Protein AF-A0AAV2I2R4-F1 (afdb_monomer)

Sequence (223 aa):
MFRLQSLYLCKSLKFGNELLRCAISVKEIPVRHFSSTKCQGILSLRQTKLFQPRNEKDKVPQDFVLIYENSLKNVIDPCRAVSTSMCFVTFGVASIYMLTNQENLQPWEIYTISGMCLFPLIILFFVNIISRYYLLRIYSNKDMTKFIGIYRSLMGLIRQIQYSPSDLKPIQSTNKNISTYIKSNVLIKGRRLHLRATDFVMPKYYNLHTGFDQVLKKKKNND

Structure (mmCIF, N/CA/C/O backbone):
data_AF-A0AAV2I2R4-F1
#
_entry.id   AF-A0AAV2I2R4-F1
#
loop_
_atom_site.group_PDB
_atom_site.id
_atom_site.type_symbol
_atom_site.label_atom_id
_atom_site.label_alt_id
_atom_site.label_comp_id
_atom_site.label_asym_id
_atom_site.label_entity_id
_atom_site.label_seq_id
_atom_site.pdbx_PDB_ins_code
_atom_site.Cartn_x
_atom_site.Cartn_y
_atom_site.Cartn_z
_atom_site.occupancy
_atom_site.B_iso_or_equiv
_atom_site.auth_seq_id
_atom_site.auth_comp_id
_atom_site.auth_asym_id
_atom_site.auth_atom_id
_atom_site.pdbx_PDB_model_num
ATOM 1 N N . MET A 1 1 ? -76.776 18.328 23.162 1.00 39.12 1 MET A N 1
ATOM 2 C CA . MET A 1 1 ? -77.151 17.149 22.347 1.00 39.12 1 MET A CA 1
ATOM 3 C C . MET A 1 1 ? -75.892 16.320 22.118 1.00 39.12 1 MET A C 1
ATOM 5 O O . MET A 1 1 ? -74.997 16.792 21.441 1.00 39.12 1 MET A O 1
ATOM 9 N N . PHE A 1 2 ? -75.630 15.359 23.012 1.00 33.41 2 PHE A N 1
ATOM 10 C CA . PHE A 1 2 ? -75.739 13.901 22.778 1.00 33.41 2 PHE A CA 1
ATOM 11 C C . PHE A 1 2 ? -74.746 13.393 21.718 1.00 33.41 2 PHE A C 1
ATOM 13 O O . PHE A 1 2 ? -74.920 13.636 20.536 1.00 33.41 2 PHE A O 1
ATOM 20 N N . ARG A 1 3 ? -73.586 12.893 22.174 1.00 36.66 3 ARG A N 1
ATOM 21 C CA . ARG A 1 3 ? -73.254 11.466 22.426 1.00 36.66 3 ARG A CA 1
ATOM 22 C C . ARG A 1 3 ? -72.965 10.713 21.124 1.00 36.66 3 ARG A C 1
ATOM 24 O O . ARG A 1 3 ? -73.899 10.436 20.395 1.00 36.66 3 ARG A O 1
ATOM 31 N N . LEU A 1 4 ? -71.715 10.267 20.957 1.00 40.53 4 LEU A N 1
ATOM 32 C CA . LEU A 1 4 ? -71.354 8.863 20.696 1.00 40.53 4 LEU A CA 1
ATOM 33 C C . LEU A 1 4 ? -69.818 8.680 20.749 1.00 40.53 4 LEU A C 1
ATOM 35 O O . LEU A 1 4 ? -69.093 9.202 19.915 1.00 40.53 4 LEU A O 1
ATOM 39 N N . GLN A 1 5 ? -69.403 7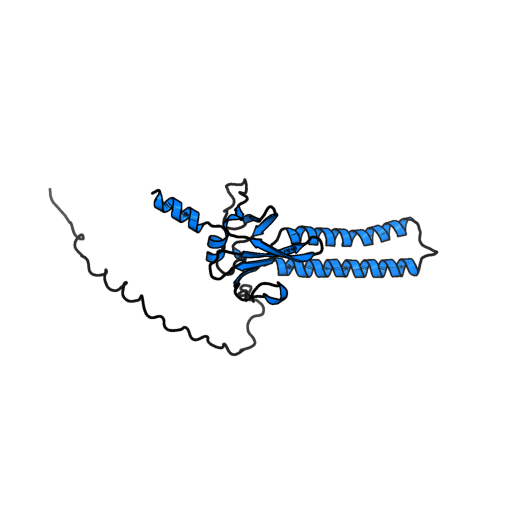.915 21.773 1.00 40.88 5 GLN A N 1
ATOM 40 C CA . GLN A 1 5 ? -68.357 6.869 21.768 1.00 40.88 5 GLN A CA 1
ATOM 41 C C . GLN A 1 5 ? -66.892 7.315 21.575 1.00 40.88 5 GLN A C 1
ATOM 43 O O . GLN A 1 5 ? -66.494 7.697 20.488 1.00 40.88 5 GLN A O 1
ATOM 48 N N . SER A 1 6 ? -65.978 7.281 22.558 1.00 42.03 6 SER A N 1
ATOM 49 C CA . SER A 1 6 ? -65.828 6.456 23.778 1.00 42.03 6 SER A CA 1
ATOM 50 C C . SER A 1 6 ? -65.977 4.954 23.541 1.00 42.03 6 SER A C 1
ATOM 52 O O . SER A 1 6 ? -67.025 4.380 23.813 1.00 42.03 6 SER A O 1
ATOM 54 N N . LEU A 1 7 ? -64.917 4.370 22.984 1.00 40.25 7 LEU A N 1
ATOM 55 C CA . LEU A 1 7 ? -64.499 2.961 22.938 1.00 40.25 7 LEU A CA 1
ATOM 56 C C . LEU A 1 7 ? -63.157 3.062 22.190 1.00 40.25 7 LEU A C 1
ATOM 58 O O . LEU A 1 7 ? -63.140 3.427 21.027 1.00 40.25 7 LEU A O 1
ATOM 62 N N . TYR A 1 8 ? -61.989 3.091 22.821 1.00 38.44 8 TYR A N 1
ATOM 63 C CA . TYR A 1 8 ? -61.215 1.913 23.195 1.00 38.44 8 TYR A CA 1
ATOM 64 C C . TYR A 1 8 ? -59.999 2.403 23.998 1.00 38.44 8 TYR A C 1
ATOM 66 O O . TYR A 1 8 ? -58.898 2.559 23.481 1.00 38.44 8 TYR A O 1
ATOM 74 N N . LEU A 1 9 ? -60.207 2.675 25.282 1.00 42.28 9 LEU A N 1
ATOM 75 C CA . LEU A 1 9 ? -59.141 2.968 26.243 1.00 42.28 9 LEU A CA 1
ATOM 76 C C . LEU A 1 9 ? -59.364 2.095 27.483 1.00 42.28 9 LEU A C 1
ATOM 78 O O . LEU A 1 9 ? -59.571 2.583 28.583 1.00 42.28 9 LEU A O 1
ATOM 82 N N . CYS A 1 10 ? -59.418 0.773 27.283 1.00 39.06 10 CYS A N 1
ATOM 83 C CA . CYS A 1 10 ? -59.335 -0.204 28.374 1.00 39.06 10 CYS A CA 1
ATOM 84 C C . CYS A 1 10 ? -59.090 -1.636 27.859 1.00 39.06 10 CYS A C 1
ATOM 86 O O . CYS A 1 10 ? -59.935 -2.520 27.948 1.00 39.06 10 CYS A O 1
ATOM 88 N N . LYS A 1 11 ? -57.904 -1.861 27.294 1.00 37.50 11 LYS A N 1
ATOM 89 C CA . LYS A 1 11 ? -57.194 -3.152 27.299 1.00 37.50 11 LYS A CA 1
ATOM 90 C C . LYS A 1 11 ? -55.716 -2.785 27.457 1.00 37.50 11 LYS A C 1
ATOM 92 O O . LYS A 1 11 ? -55.004 -2.603 26.483 1.00 37.50 11 LYS A O 1
ATOM 97 N N . SER A 1 12 ? -55.295 -2.357 28.647 1.00 40.47 12 SER A N 1
ATOM 98 C CA . SER A 1 12 ? -54.956 -3.258 29.755 1.00 40.47 12 SER A CA 1
ATOM 99 C C . SER A 1 12 ? -54.063 -4.386 29.235 1.00 40.47 12 SER A C 1
ATOM 101 O O . SER A 1 12 ? -54.525 -5.353 28.636 1.00 40.47 12 SER A O 1
ATOM 103 N N . LEU A 1 13 ? -52.754 -4.130 29.243 1.00 47.41 13 LEU A N 1
ATOM 104 C CA . LEU A 1 13 ? -51.893 -4.695 30.287 1.00 47.41 13 LEU A CA 1
ATOM 105 C C . LEU A 1 13 ? -51.980 -6.228 30.297 1.00 47.41 13 LEU A C 1
ATOM 107 O O . LEU A 1 13 ? -52.484 -6.823 31.240 1.00 47.41 13 LEU A O 1
ATOM 111 N N . LYS A 1 14 ? -51.507 -6.871 29.220 1.00 43.44 14 LYS A N 1
ATOM 112 C CA . LYS A 1 14 ? -51.248 -8.324 29.190 1.00 43.44 14 LYS A CA 1
ATOM 113 C C . LYS A 1 14 ? -50.322 -8.774 28.050 1.00 43.44 14 LYS A C 1
ATOM 115 O O . LYS A 1 14 ? -50.506 -9.840 27.489 1.00 43.44 14 LYS A O 1
ATOM 120 N N . PHE A 1 15 ? -49.308 -7.976 27.713 1.00 39.66 15 PHE A N 1
ATOM 121 C CA . PHE A 1 15 ? -48.236 -8.398 26.790 1.00 39.66 15 PHE A CA 1
ATOM 122 C C . PHE A 1 15 ? -46.841 -7.948 27.262 1.00 39.66 15 PHE A C 1
ATOM 124 O O . PHE A 1 15 ? -45.925 -7.750 26.475 1.00 39.66 15 PHE A O 1
ATOM 131 N N . GLY A 1 16 ? -46.692 -7.765 28.578 1.00 41.25 16 GLY A N 1
ATOM 132 C CA . GLY A 1 16 ? -45.474 -7.261 29.219 1.00 41.25 16 GLY A CA 1
ATOM 133 C C . GLY A 1 16 ? -44.591 -8.314 29.892 1.00 41.25 16 GLY A C 1
ATOM 134 O O . GLY A 1 16 ? -43.636 -7.919 30.539 1.00 41.25 16 GLY A O 1
ATOM 135 N N . ASN A 1 17 ? -44.877 -9.620 29.774 1.00 43.78 17 ASN A N 1
ATOM 136 C CA . ASN A 1 17 ? -44.139 -10.656 30.525 1.00 43.78 17 ASN A CA 1
ATOM 137 C C . ASN A 1 17 ? -43.693 -11.898 29.724 1.00 43.78 17 ASN A C 1
ATOM 139 O O . ASN A 1 17 ? -43.127 -12.810 30.319 1.00 43.78 17 ASN A O 1
ATOM 143 N N . GLU A 1 18 ? -43.849 -11.931 28.394 1.00 43.75 18 GLU A N 1
ATOM 144 C CA . GLU A 1 18 ? -43.312 -13.034 27.564 1.00 43.75 18 GLU A CA 1
ATOM 145 C C . GLU A 1 18 ? -42.051 -12.676 26.759 1.00 43.75 18 GLU A C 1
ATOM 147 O O . GLU A 1 18 ? -41.315 -13.566 26.345 1.00 43.75 18 GLU A O 1
ATOM 152 N N . LEU A 1 19 ? -41.708 -11.392 26.612 1.00 44.91 19 LEU A N 1
ATOM 153 C CA . LEU A 1 19 ? -40.490 -10.976 25.895 1.00 44.91 19 LEU A CA 1
ATOM 154 C C . LEU A 1 19 ? -39.218 -10.958 26.765 1.00 44.91 19 LEU A C 1
ATOM 156 O O . LEU A 1 19 ? -38.130 -10.702 26.256 1.00 44.91 19 LEU A O 1
ATOM 160 N N . LEU A 1 20 ? -39.331 -11.276 28.059 1.00 42.78 20 LEU A N 1
ATOM 161 C CA . LEU A 1 20 ? -38.227 -11.237 29.031 1.00 42.78 20 LEU A CA 1
ATOM 162 C C . LEU A 1 20 ? -37.700 -12.625 29.454 1.00 42.78 20 LEU A C 1
ATOM 164 O O . LEU A 1 20 ? -36.891 -12.713 30.373 1.00 42.78 20 LEU A O 1
ATOM 168 N N . ARG A 1 21 ? -38.101 -13.707 28.765 1.00 40.41 21 ARG A N 1
ATOM 169 C CA . ARG A 1 21 ? -37.623 -15.089 29.015 1.00 40.41 21 ARG A CA 1
ATOM 170 C C . ARG A 1 21 ? -36.843 -15.751 27.870 1.00 40.41 21 ARG A C 1
ATOM 172 O O . ARG A 1 21 ? -36.538 -16.932 27.958 1.00 40.41 21 ARG A O 1
ATOM 179 N N . CYS A 1 22 ? -36.433 -14.998 26.849 1.00 39.50 22 CYS A N 1
ATOM 180 C CA . CYS A 1 22 ? -35.470 -15.474 25.838 1.00 39.50 22 CYS A CA 1
ATOM 181 C C . CYS A 1 22 ? -34.102 -14.779 25.936 1.00 39.50 22 CYS A C 1
ATOM 183 O O . CYS A 1 22 ? -33.344 -14.730 24.970 1.00 39.50 22 CYS A O 1
ATOM 185 N N . ALA A 1 23 ? -33.765 -14.263 27.119 1.00 46.84 23 ALA A N 1
ATOM 186 C CA . ALA A 1 23 ? -32.383 -14.117 27.541 1.00 46.84 23 ALA A CA 1
ATOM 187 C C . ALA A 1 23 ? -32.049 -15.338 28.408 1.00 46.84 23 ALA A C 1
ATOM 189 O O . ALA A 1 23 ? -32.801 -15.659 29.321 1.00 46.84 23 ALA A O 1
ATOM 190 N N . ILE A 1 24 ? -30.904 -15.967 28.135 1.00 51.03 24 ILE A N 1
ATOM 191 C CA . ILE A 1 24 ? -30.343 -17.155 28.809 1.00 51.03 24 ILE A CA 1
ATOM 192 C C . ILE A 1 24 ? -30.758 -18.494 28.167 1.00 51.03 24 ILE A C 1
ATOM 194 O O . ILE A 1 24 ? -31.409 -19.350 28.752 1.00 51.03 24 ILE A O 1
ATOM 198 N N . SER A 1 25 ? -30.263 -18.721 26.952 1.00 37.75 25 SER A N 1
ATOM 199 C CA . SER A 1 25 ? -29.746 -20.041 26.581 1.00 37.75 25 SER A CA 1
ATOM 200 C C . SER A 1 25 ? -28.573 -19.835 25.630 1.00 37.75 25 SER A C 1
ATOM 202 O O . SER A 1 25 ? -28.725 -19.734 24.413 1.00 37.75 25 SER A O 1
ATOM 204 N N . VAL A 1 26 ? -27.383 -19.682 26.215 1.00 49.19 26 VAL A N 1
ATOM 205 C CA . VAL A 1 26 ? -26.109 -19.787 25.499 1.00 49.19 26 VAL A CA 1
ATOM 206 C C . VAL A 1 26 ? -25.950 -21.261 25.147 1.00 49.19 26 VAL A C 1
ATOM 208 O O . VAL A 1 26 ? -25.363 -22.037 25.893 1.00 49.19 26 VAL A O 1
ATOM 211 N N . LYS A 1 27 ? -26.563 -21.665 24.034 1.00 39.53 27 LYS A N 1
ATOM 212 C CA . LYS A 1 27 ? -26.237 -22.920 23.369 1.00 39.53 27 LYS A CA 1
ATOM 213 C C . LYS A 1 27 ? -25.063 -22.623 22.452 1.00 39.53 27 LYS A C 1
ATOM 215 O O . LYS A 1 27 ? -25.177 -21.821 21.525 1.00 39.53 27 LYS A O 1
ATOM 220 N N . GLU A 1 28 ? -23.930 -23.220 22.789 1.00 43.50 28 GLU A N 1
ATOM 221 C CA . GLU A 1 28 ? -22.702 -23.227 22.006 1.00 43.50 28 GLU A CA 1
ATOM 222 C C . GLU A 1 28 ? -23.035 -23.439 20.526 1.00 43.50 28 GLU A C 1
ATOM 224 O O . GLU A 1 28 ? -23.679 -24.417 20.145 1.00 43.50 28 GLU A O 1
ATOM 229 N N . ILE A 1 29 ? -22.648 -22.475 19.692 1.00 40.44 29 ILE A N 1
ATOM 230 C CA . ILE A 1 29 ? -22.794 -22.569 18.243 1.00 40.44 29 ILE A CA 1
ATOM 231 C C . ILE A 1 29 ? -21.766 -23.612 17.794 1.00 40.44 29 ILE A C 1
ATOM 233 O O . ILE A 1 29 ? -20.568 -23.342 17.913 1.00 40.44 29 ILE A O 1
ATOM 237 N N . PRO A 1 30 ? -22.171 -24.788 17.282 1.00 37.34 30 PRO A N 1
ATOM 238 C CA . PRO A 1 30 ? -21.205 -25.741 16.775 1.00 37.34 30 PRO A CA 1
ATOM 239 C C . PRO A 1 30 ? -20.523 -25.117 15.558 1.00 37.34 30 PRO A C 1
ATOM 241 O O . PRO A 1 30 ? -21.177 -24.739 14.579 1.00 37.34 30 PRO A O 1
ATOM 244 N N . VAL A 1 31 ? -19.197 -25.008 15.630 1.00 44.16 31 VAL A N 1
ATOM 245 C CA . VAL A 1 31 ? -18.329 -24.686 14.499 1.00 44.16 31 VAL A CA 1
ATOM 246 C C . VAL A 1 31 ? -18.508 -25.809 13.479 1.00 44.16 31 VAL A C 1
ATOM 248 O O . VAL A 1 31 ? -17.873 -26.857 13.557 1.00 44.16 31 VAL A O 1
ATOM 251 N N . ARG A 1 32 ? -19.446 -25.633 12.544 1.00 37.72 32 ARG A N 1
ATOM 252 C CA . ARG A 1 32 ? -19.613 -26.559 11.426 1.00 37.72 32 ARG A CA 1
ATOM 253 C C . ARG A 1 32 ? -18.355 -26.477 10.569 1.00 37.72 32 ARG A C 1
ATOM 255 O O . ARG A 1 32 ? -18.118 -25.466 9.909 1.00 37.72 32 ARG A O 1
ATOM 262 N N . HIS A 1 33 ? -17.581 -27.559 10.559 1.00 41.62 33 HIS A N 1
ATOM 263 C CA . HIS A 1 33 ? -16.654 -27.861 9.478 1.00 41.62 33 HIS A CA 1
ATOM 264 C C . HIS A 1 33 ? -17.461 -27.930 8.177 1.00 41.62 33 HIS A C 1
ATOM 266 O O . HIS A 1 33 ? -18.107 -28.933 7.886 1.00 41.62 33 HIS A O 1
ATOM 272 N N . PHE A 1 34 ? -17.471 -26.835 7.415 1.00 42.62 34 PHE A N 1
ATOM 273 C CA . PHE A 1 34 ? -17.988 -26.844 6.055 1.00 42.62 34 PHE A CA 1
ATOM 274 C C . PHE A 1 34 ? -16.997 -27.610 5.185 1.00 42.62 34 PHE A C 1
ATOM 276 O O . PHE A 1 34 ? -15.925 -27.119 4.827 1.00 42.62 34 PHE A O 1
ATOM 283 N N . SER A 1 35 ? -17.364 -28.854 4.903 1.00 40.69 35 SER A N 1
ATOM 284 C CA . SER A 1 35 ? -16.758 -29.685 3.882 1.00 40.69 35 SER A CA 1
ATOM 285 C C . SER A 1 35 ? -16.844 -28.983 2.526 1.00 40.69 35 SER A C 1
ATOM 287 O O . SER A 1 35 ? -17.856 -28.402 2.139 1.00 40.69 35 SER A O 1
ATOM 289 N N . SER A 1 36 ? -15.716 -29.017 1.824 1.00 47.44 36 SER A N 1
ATOM 290 C CA . SER A 1 36 ? -15.509 -28.467 0.491 1.00 47.44 36 SER A CA 1
ATOM 291 C C . SER A 1 36 ? -16.473 -29.100 -0.518 1.00 47.44 36 SER A C 1
ATOM 293 O O . SER A 1 36 ? -16.232 -30.208 -0.997 1.00 47.44 36 SER A O 1
ATOM 295 N N . THR A 1 37 ? -17.491 -28.356 -0.937 1.00 38.50 37 THR A N 1
ATOM 296 C CA . THR A 1 37 ? -18.106 -28.531 -2.256 1.00 38.50 37 THR A CA 1
ATOM 297 C C . THR A 1 37 ? -17.575 -27.453 -3.189 1.00 38.50 37 THR A C 1
ATOM 299 O O . THR A 1 37 ? -17.896 -26.270 -3.073 1.00 38.50 37 THR A O 1
ATOM 302 N N . LYS A 1 38 ? -16.688 -27.894 -4.086 1.00 47.28 38 LYS A N 1
ATOM 303 C CA . LYS A 1 38 ? -16.186 -27.151 -5.241 1.00 47.28 38 LYS A CA 1
ATOM 304 C C . LYS A 1 38 ? -17.336 -26.849 -6.210 1.00 47.28 38 LYS A C 1
ATOM 306 O O . LYS A 1 38 ? -18.272 -27.630 -6.320 1.00 47.28 38 LYS A O 1
ATOM 311 N N . CYS A 1 39 ? -17.157 -25.759 -6.954 1.00 47.09 39 CYS A N 1
ATOM 312 C CA . CYS A 1 39 ? -17.941 -25.324 -8.114 1.00 47.09 39 CYS A CA 1
ATOM 313 C C . CYS A 1 39 ? -19.297 -24.677 -7.811 1.00 47.09 39 CYS A C 1
ATOM 315 O O . CYS A 1 39 ? -20.326 -25.331 -7.894 1.00 47.09 39 CYS A O 1
ATOM 317 N N . GLN A 1 40 ? -19.294 -23.355 -7.597 1.00 38.19 40 GLN A N 1
ATOM 318 C CA . GLN A 1 40 ? -20.391 -22.464 -8.001 1.00 38.19 40 GLN A CA 1
ATOM 319 C C . GLN A 1 40 ? -19.927 -20.990 -8.004 1.00 38.19 40 GLN A C 1
ATOM 321 O O . GLN A 1 40 ? -19.528 -20.455 -6.974 1.00 38.19 40 GLN A O 1
ATOM 326 N N . GLY A 1 41 ? -20.007 -20.337 -9.172 1.00 36.59 41 GLY A N 1
ATOM 327 C CA . GLY A 1 41 ? -20.164 -18.879 -9.293 1.00 36.59 41 GLY A CA 1
ATOM 328 C C . GLY A 1 41 ? -18.918 -18.036 -9.598 1.00 36.59 41 GLY A C 1
ATOM 329 O O . GLY A 1 41 ? -18.396 -17.361 -8.718 1.00 36.59 41 GLY A O 1
ATOM 330 N N . ILE A 1 42 ? -18.521 -17.960 -10.873 1.00 48.16 42 ILE A N 1
ATOM 331 C CA . ILE A 1 42 ? -17.461 -17.064 -11.385 1.00 48.16 42 ILE A CA 1
ATOM 332 C C . ILE A 1 42 ? -17.837 -15.563 -11.342 1.00 48.16 42 ILE A C 1
ATOM 334 O O . ILE A 1 42 ? -16.963 -14.727 -11.516 1.00 48.16 42 ILE A O 1
ATOM 338 N N . LEU A 1 43 ? -19.076 -15.163 -11.026 1.00 44.50 43 LEU A N 1
ATOM 339 C CA . LEU A 1 43 ? -19.486 -13.744 -11.031 1.00 44.50 43 LEU A CA 1
ATOM 340 C C . LEU A 1 43 ? -20.466 -13.383 -9.897 1.00 44.50 43 LEU A C 1
ATOM 342 O O . LEU A 1 43 ? -21.495 -12.752 -10.111 1.00 44.50 43 LEU A O 1
ATOM 346 N N . SER A 1 44 ? -20.129 -13.739 -8.655 1.00 34.88 44 SER A N 1
ATOM 347 C CA . SER A 1 44 ? -20.695 -13.052 -7.484 1.00 34.88 44 SER A CA 1
A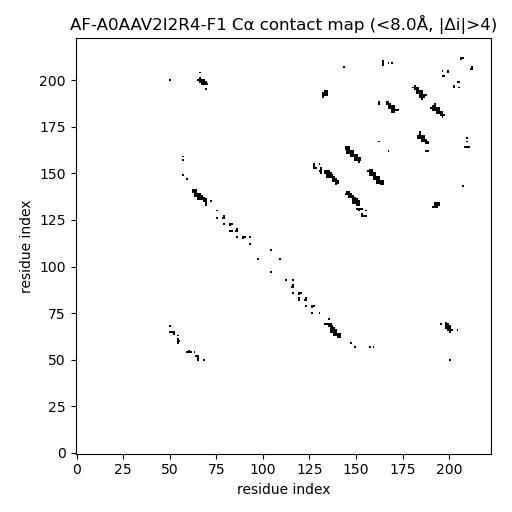TOM 348 C C . SER A 1 44 ? -19.756 -11.919 -7.056 1.00 34.88 44 SER A C 1
ATOM 350 O O . SER A 1 44 ? -18.753 -12.139 -6.379 1.00 34.88 44 SER A O 1
ATOM 352 N N . LEU A 1 45 ? -20.097 -10.681 -7.425 1.00 44.19 45 LEU A N 1
ATOM 353 C CA . LEU A 1 45 ? -19.444 -9.447 -6.949 1.00 44.19 45 LEU A CA 1
ATOM 354 C C . LEU A 1 45 ? -19.670 -9.173 -5.449 1.00 44.19 45 LEU A C 1
ATOM 356 O O . LEU A 1 45 ? -19.101 -8.233 -4.896 1.00 44.19 45 LEU A O 1
ATOM 360 N N . ARG A 1 46 ? -20.452 -10.009 -4.754 1.00 41.44 46 ARG A N 1
ATOM 361 C CA . ARG A 1 46 ? -20.450 -10.085 -3.289 1.00 41.44 46 ARG A CA 1
ATOM 362 C C . ARG A 1 46 ? -19.496 -11.190 -2.853 1.00 41.44 46 ARG A C 1
ATOM 364 O O . ARG A 1 46 ? -19.910 -12.209 -2.309 1.00 41.44 46 ARG A O 1
ATOM 371 N N . GLN A 1 47 ? -18.199 -10.968 -3.060 1.00 44.19 47 GLN A N 1
ATOM 372 C CA . GLN A 1 47 ? -17.202 -11.681 -2.272 1.00 44.19 47 GLN A CA 1
ATOM 373 C C . GLN A 1 47 ? -17.470 -11.350 -0.801 1.00 44.19 47 GLN A C 1
ATOM 375 O O . GLN A 1 47 ? -17.240 -10.224 -0.354 1.00 44.19 47 GLN A O 1
ATOM 380 N N . THR A 1 48 ? -17.942 -12.328 -0.032 1.00 46.53 48 THR A N 1
ATOM 381 C CA . THR A 1 48 ? -17.692 -12.357 1.407 1.00 46.53 48 THR A CA 1
ATOM 382 C C . THR A 1 48 ? -16.179 -12.269 1.569 1.00 46.53 48 THR A C 1
ATOM 384 O O . THR A 1 48 ? -15.478 -13.255 1.346 1.00 46.53 48 THR A O 1
ATOM 387 N N . LYS A 1 49 ? -15.658 -11.063 1.847 1.00 57.72 49 LYS A N 1
ATOM 388 C CA . LYS A 1 49 ? -14.237 -10.851 2.133 1.00 57.72 49 LYS A CA 1
ATOM 389 C C . LYS A 1 49 ? -13.887 -11.784 3.291 1.00 57.72 49 LYS A C 1
ATOM 391 O O . LYS A 1 49 ? -14.276 -11.534 4.428 1.00 57.72 49 LYS A O 1
ATOM 396 N N . LEU A 1 50 ? -13.192 -12.879 2.999 1.00 58.81 50 LEU A N 1
ATOM 397 C CA . LEU A 1 50 ? -12.597 -13.721 4.025 1.00 58.81 50 LEU A CA 1
ATOM 398 C C . LEU A 1 50 ? -11.441 -12.917 4.618 1.00 58.81 50 LEU A C 1
ATOM 400 O O . LEU A 1 50 ? -10.345 -12.868 4.061 1.00 58.81 50 LEU A O 1
ATOM 404 N N . PHE A 1 51 ? -11.723 -12.214 5.712 1.00 69.19 51 PHE A N 1
ATOM 405 C CA . PHE A 1 51 ? -10.721 -11.497 6.485 1.00 69.19 51 PHE A CA 1
ATOM 406 C C . PHE A 1 51 ? -9.822 -12.526 7.167 1.00 69.19 51 PHE A C 1
ATOM 408 O O . PHE A 1 51 ? -10.141 -13.038 8.235 1.00 69.19 51 PHE A O 1
ATOM 415 N N . GLN A 1 52 ? -8.715 -12.871 6.514 1.00 76.12 52 GLN A N 1
ATOM 416 C CA . GLN A 1 52 ? -7.718 -13.767 7.084 1.00 76.12 52 GLN A CA 1
ATOM 417 C C . GLN A 1 52 ? -6.647 -12.943 7.808 1.00 76.12 52 GLN A C 1
ATOM 419 O O . GLN A 1 52 ? -5.967 -12.137 7.157 1.00 76.12 52 GLN A O 1
ATOM 424 N N . PRO A 1 53 ? -6.482 -13.115 9.132 1.00 80.00 53 PRO A N 1
ATOM 425 C CA . PRO A 1 53 ? -5.398 -12.477 9.865 1.00 80.00 53 PRO A CA 1
ATOM 426 C C . PRO A 1 53 ? -4.043 -12.910 9.288 1.00 80.00 53 PRO A C 1
ATOM 428 O O . PRO A 1 53 ? -3.849 -14.071 8.933 1.00 80.00 53 PRO A O 1
ATOM 431 N N . ARG A 1 54 ? -3.099 -11.970 9.167 1.00 85.94 54 ARG A N 1
ATOM 432 C CA . ARG A 1 54 ? -1.729 -12.235 8.686 1.00 85.94 54 ARG A CA 1
ATOM 433 C C . ARG A 1 54 ? -0.699 -11.818 9.730 1.00 85.94 54 ARG A C 1
ATOM 435 O O . ARG A 1 54 ? 0.273 -11.133 9.411 1.00 85.94 54 ARG A O 1
ATOM 442 N N . ASN A 1 55 ? -0.944 -12.223 10.973 1.00 87.44 55 ASN A N 1
ATOM 443 C CA . ASN A 1 55 ? -0.214 -11.769 12.153 1.00 87.44 55 ASN A CA 1
ATOM 444 C C . ASN A 1 55 ? 1.301 -11.994 12.012 1.00 87.44 55 ASN A C 1
ATOM 446 O O . ASN A 1 55 ? 2.065 -11.060 12.226 1.00 87.44 55 ASN A O 1
ATOM 450 N N . GLU A 1 56 ? 1.744 -13.155 11.523 1.00 89.56 56 GLU A N 1
ATOM 451 C CA . GLU A 1 56 ? 3.174 -13.445 11.316 1.00 89.56 56 GLU A CA 1
ATOM 452 C C . GLU A 1 56 ? 3.833 -12.513 10.290 1.00 89.56 56 GLU A C 1
ATOM 454 O O . GLU A 1 56 ? 4.850 -11.879 10.573 1.00 89.56 56 GLU A O 1
ATOM 459 N N . LYS A 1 57 ? 3.223 -12.369 9.105 1.00 90.00 57 LYS A N 1
ATOM 460 C CA . LYS A 1 57 ? 3.754 -11.516 8.029 1.00 90.00 57 LYS A CA 1
ATOM 461 C C . LYS A 1 57 ? 3.815 -10.052 8.449 1.00 90.00 57 LYS A C 1
ATOM 463 O O . LYS A 1 57 ? 4.754 -9.338 8.098 1.00 90.00 57 LYS A O 1
ATOM 468 N N . ASP A 1 58 ? 2.797 -9.612 9.176 1.00 91.38 58 ASP A N 1
ATOM 469 C CA . ASP A 1 58 ? 2.695 -8.240 9.641 1.00 91.38 58 ASP A CA 1
ATOM 470 C C . ASP A 1 58 ? 3.477 -8.014 10.946 1.00 91.38 58 ASP A C 1
ATOM 472 O O . ASP A 1 58 ? 3.560 -6.867 11.376 1.00 91.38 58 ASP A O 1
ATOM 476 N N . LYS A 1 59 ? 4.086 -9.057 11.539 1.00 92.31 59 LYS A N 1
ATOM 477 C CA . LYS A 1 59 ? 4.770 -9.06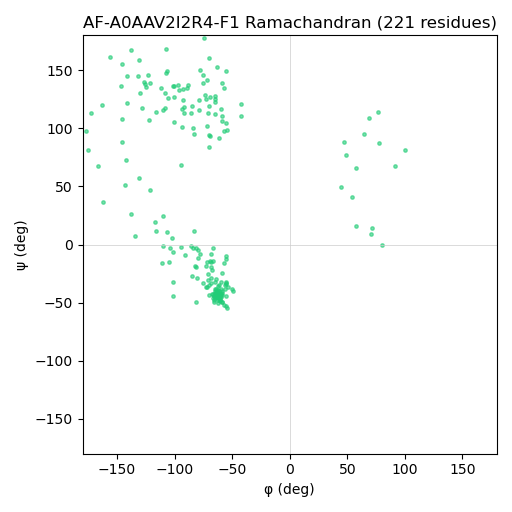9 12.849 1.00 92.31 59 LYS A CA 1
ATOM 478 C C . LYS A 1 59 ? 3.890 -8.553 13.997 1.00 92.31 59 LYS A C 1
ATOM 480 O O . LYS A 1 59 ? 4.339 -7.774 14.838 1.00 92.31 59 LYS A O 1
ATOM 485 N N . VAL A 1 60 ? 2.619 -8.940 13.990 1.00 92.88 60 VAL A N 1
ATOM 486 C CA . VAL A 1 60 ? 1.614 -8.573 14.992 1.00 92.88 60 VAL A CA 1
ATOM 487 C C . VAL A 1 60 ? 1.420 -9.746 15.962 1.00 92.88 60 VAL A C 1
ATOM 489 O O . VAL A 1 60 ? 1.325 -10.883 15.500 1.00 92.88 60 VAL A O 1
ATOM 492 N N . PRO A 1 61 ? 1.344 -9.509 17.282 1.00 92.88 61 PRO A N 1
ATOM 493 C CA . PRO A 1 61 ? 1.016 -10.547 18.260 1.00 92.88 61 PRO A CA 1
ATOM 494 C C . PRO A 1 61 ? -0.317 -11.270 17.965 1.00 92.88 61 PRO A C 1
ATOM 496 O O . PRO A 1 61 ? -1.230 -10.704 17.362 1.00 92.88 61 PRO A O 1
ATOM 499 N N . GLN A 1 62 ? -0.436 -12.548 18.336 1.00 90.25 62 GLN A N 1
ATOM 500 C CA . GLN A 1 62 ? -1.598 -13.391 17.991 1.00 90.25 62 GLN A CA 1
ATOM 501 C C . GLN A 1 62 ? -2.882 -13.044 18.766 1.00 90.25 62 GLN A C 1
ATOM 503 O O . GLN A 1 62 ? -3.976 -13.394 18.331 1.00 90.25 62 GLN A O 1
ATOM 508 N N . ASP A 1 63 ? -2.768 -12.333 19.886 1.00 92.19 63 ASP A N 1
ATOM 509 C CA . ASP A 1 63 ? -3.886 -11.823 20.690 1.00 92.19 63 ASP A CA 1
ATOM 510 C C . ASP A 1 63 ? -4.675 -10.706 19.990 1.00 92.19 63 ASP A C 1
ATOM 512 O O . ASP A 1 63 ? -5.799 -10.392 20.390 1.00 92.19 63 ASP A O 1
ATOM 516 N N . PHE A 1 64 ? -4.123 -10.138 18.917 1.00 92.88 64 PHE A N 1
ATOM 517 C CA . PHE A 1 64 ? -4.782 -9.108 18.135 1.00 92.88 64 PHE A CA 1
ATOM 518 C C . PHE A 1 64 ? -5.647 -9.684 17.009 1.00 92.88 64 PHE A C 1
ATOM 520 O O . PHE A 1 64 ? -5.218 -10.515 16.203 1.00 92.88 64 PHE A O 1
ATOM 527 N N . VAL A 1 65 ? -6.853 -9.132 16.885 1.00 92.44 65 VAL A N 1
ATOM 528 C CA . VAL A 1 65 ? -7.845 -9.476 15.864 1.00 92.44 65 VAL A CA 1
ATOM 529 C C . VAL A 1 65 ? -7.824 -8.443 14.741 1.00 92.44 65 VAL A C 1
ATOM 531 O O . VAL A 1 65 ? -7.782 -7.236 14.982 1.00 92.44 65 VAL A O 1
ATOM 534 N N . LEU A 1 66 ? -7.884 -8.907 13.493 1.00 93.31 66 LEU A N 1
ATOM 535 C CA . LEU A 1 66 ? -8.000 -8.045 12.318 1.00 93.31 66 LEU A CA 1
ATOM 536 C C . LEU A 1 66 ? -9.395 -7.399 12.269 1.00 93.31 66 LEU A C 1
ATOM 538 O O . LEU A 1 66 ? -10.399 -8.097 12.149 1.00 93.31 66 LEU A O 1
ATOM 542 N N . ILE A 1 67 ? -9.458 -6.067 12.322 1.00 93.25 67 ILE A N 1
ATOM 543 C CA . ILE A 1 67 ? -10.722 -5.305 12.312 1.00 93.25 67 ILE A CA 1
ATOM 544 C C . ILE A 1 67 ? -10.943 -4.495 11.029 1.00 93.25 67 ILE A C 1
ATOM 546 O O . ILE A 1 67 ? -12.068 -4.080 10.744 1.00 93.25 67 ILE A O 1
ATOM 550 N N . TYR A 1 68 ? -9.890 -4.291 10.238 1.00 92.88 68 TYR A N 1
ATOM 551 C CA . TYR A 1 68 ? -9.922 -3.523 8.997 1.00 92.88 68 TYR A CA 1
ATOM 552 C C . TYR A 1 68 ? -8.953 -4.108 7.983 1.00 92.88 68 TYR A C 1
ATOM 554 O O . TYR A 1 68 ? -7.792 -4.367 8.312 1.00 92.88 68 TYR A O 1
ATOM 562 N N . GLU A 1 69 ? -9.398 -4.221 6.735 1.00 92.50 69 GLU A N 1
ATOM 563 C CA . GLU A 1 69 ? -8.518 -4.497 5.608 1.00 92.50 69 GLU A CA 1
ATOM 564 C C . GLU A 1 69 ? -8.948 -3.706 4.371 1.00 92.50 69 GLU A C 1
ATOM 566 O O . GLU A 1 69 ? -10.062 -3.843 3.855 1.00 92.50 69 GLU A O 1
ATOM 571 N N . ASN A 1 70 ? -8.018 -2.899 3.867 1.00 90.75 70 ASN A N 1
ATOM 572 C CA . ASN A 1 70 ? -8.271 -1.998 2.758 1.00 90.75 70 ASN A CA 1
ATOM 573 C C . ASN A 1 70 ? -8.485 -2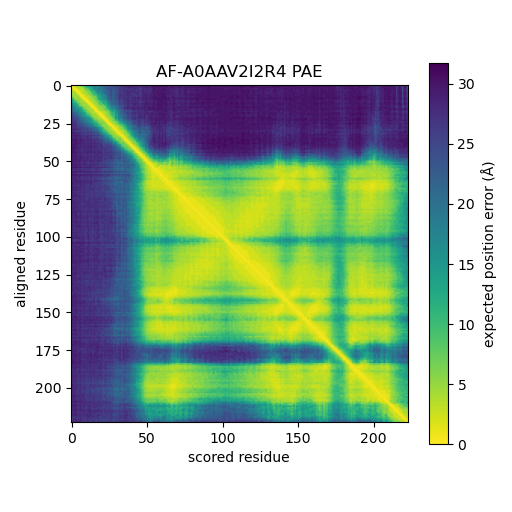.764 1.447 1.00 90.75 70 ASN A C 1
ATOM 575 O O . ASN A 1 70 ? -7.640 -3.561 1.033 1.00 90.75 70 ASN A O 1
ATOM 579 N N . SER A 1 71 ? -9.594 -2.480 0.763 1.00 87.88 71 SER A N 1
ATOM 580 C CA . SER A 1 71 ? -9.909 -3.043 -0.556 1.00 87.88 71 SER A CA 1
ATOM 581 C C . SER A 1 71 ? -8.928 -2.602 -1.644 1.00 87.88 71 SER A C 1
ATOM 583 O O . SER A 1 71 ? -8.614 -3.385 -2.542 1.00 87.88 71 SER A O 1
ATOM 585 N N . LEU A 1 72 ? -8.379 -1.388 -1.538 1.00 85.19 72 LEU A N 1
ATOM 586 C CA . LEU A 1 72 ? -7.459 -0.825 -2.529 1.00 85.19 72 LEU A CA 1
ATOM 587 C C . LEU A 1 72 ? -6.125 -1.572 -2.609 1.00 85.19 72 LEU A C 1
ATOM 589 O O . LEU A 1 72 ? -5.421 -1.415 -3.604 1.00 85.19 72 LEU A O 1
ATOM 593 N N . LYS A 1 73 ? -5.789 -2.426 -1.630 1.00 85.19 73 LYS A N 1
ATOM 594 C CA . LYS A 1 73 ? -4.603 -3.297 -1.716 1.00 85.19 73 LYS A CA 1
ATOM 595 C C . LYS A 1 73 ? -4.616 -4.133 -3.004 1.00 85.19 73 LYS A C 1
ATOM 597 O O . LYS A 1 73 ? -3.575 -4.307 -3.622 1.00 85.19 73 LYS A O 1
ATOM 602 N N . ASN A 1 74 ? -5.801 -4.573 -3.443 1.00 85.88 74 ASN A N 1
ATOM 603 C CA . ASN A 1 74 ? -5.970 -5.415 -4.628 1.00 85.88 74 ASN A CA 1
ATOM 604 C C . ASN A 1 74 ? -5.734 -4.649 -5.936 1.00 85.88 74 ASN A C 1
ATOM 606 O O . ASN A 1 74 ? -5.575 -5.272 -6.974 1.00 85.88 74 ASN A O 1
ATOM 610 N N . VAL A 1 75 ? -5.715 -3.315 -5.893 1.00 88.12 75 VAL A N 1
ATOM 611 C CA . VAL A 1 75 ? -5.427 -2.455 -7.049 1.00 88.12 75 VAL A CA 1
ATOM 612 C C . VAL A 1 75 ? -3.990 -1.939 -6.978 1.00 88.12 75 VAL A C 1
ATOM 614 O O . VAL A 1 75 ? -3.259 -1.987 -7.963 1.00 88.12 75 VAL A O 1
ATOM 617 N N . ILE A 1 76 ? -3.560 -1.490 -5.796 1.00 87.44 76 ILE A N 1
ATOM 618 C CA . ILE A 1 76 ? -2.228 -0.914 -5.580 1.00 87.44 76 ILE A CA 1
ATOM 619 C C . ILE A 1 76 ? -1.135 -1.974 -5.747 1.00 87.44 76 ILE A C 1
ATOM 621 O O . ILE A 1 76 ? -0.114 -1.684 -6.367 1.00 87.44 76 ILE A O 1
ATOM 625 N N . ASP A 1 77 ? -1.326 -3.188 -5.220 1.00 87.69 77 ASP A N 1
ATOM 626 C CA . ASP A 1 77 ? -0.288 -4.221 -5.270 1.00 87.69 77 ASP A CA 1
ATOM 627 C C . ASP A 1 77 ? 0.008 -4.674 -6.716 1.00 87.69 77 ASP A C 1
ATOM 629 O O . ASP A 1 77 ? 1.187 -4.657 -7.087 1.00 87.69 77 ASP A O 1
ATOM 633 N N . PRO A 1 78 ? -0.995 -4.981 -7.571 1.00 90.75 78 PRO A N 1
ATOM 634 C CA . PRO A 1 78 ? -0.753 -5.247 -8.989 1.00 90.75 78 PRO A CA 1
ATOM 635 C C . PRO A 1 78 ? -0.198 -4.039 -9.741 1.00 90.75 78 PRO A C 1
ATOM 637 O O . PRO A 1 78 ? 0.746 -4.194 -10.506 1.00 90.75 78 PRO A O 1
ATOM 640 N N . CYS A 1 79 ? -0.718 -2.830 -9.497 1.00 90.31 79 CYS A N 1
ATOM 641 C CA . CYS A 1 79 ? -0.217 -1.617 -10.148 1.00 90.31 79 CYS A CA 1
ATOM 642 C C . CYS A 1 79 ? 1.272 -1.394 -9.850 1.00 90.31 79 CYS A C 1
ATOM 644 O O . CYS A 1 79 ? 2.056 -1.100 -10.755 1.00 90.31 79 CYS A O 1
ATOM 646 N N . ARG A 1 80 ? 1.688 -1.614 -8.598 1.00 88.56 80 ARG A N 1
ATOM 647 C CA . ARG A 1 80 ? 3.097 -1.549 -8.210 1.00 88.56 80 ARG A CA 1
ATOM 648 C C . ARG A 1 80 ? 3.915 -2.640 -8.892 1.00 88.56 80 ARG A C 1
ATOM 650 O O . ARG A 1 80 ? 4.978 -2.328 -9.411 1.00 88.56 80 ARG A O 1
ATOM 657 N N . ALA A 1 81 ? 3.427 -3.881 -8.910 1.00 91.19 81 ALA A N 1
ATOM 658 C CA . ALA A 1 81 ? 4.113 -4.989 -9.573 1.00 91.19 81 ALA A CA 1
ATOM 659 C C . ALA A 1 81 ? 4.327 -4.706 -11.069 1.00 91.19 81 ALA A C 1
ATOM 661 O O . ALA A 1 81 ? 5.459 -4.773 -11.532 1.00 91.19 81 ALA A O 1
ATOM 662 N N . VAL A 1 82 ? 3.278 -4.288 -11.785 1.00 93.06 82 VAL A N 1
ATOM 663 C CA . VAL A 1 82 ? 3.344 -3.922 -13.209 1.00 93.06 82 VAL A CA 1
ATOM 664 C C . VAL A 1 82 ? 4.308 -2.761 -13.435 1.00 93.06 82 VAL A C 1
ATOM 666 O O . VAL A 1 82 ? 5.166 -2.853 -14.306 1.00 93.06 82 VAL A O 1
ATOM 669 N N . SER A 1 83 ? 4.229 -1.703 -12.623 1.00 90.50 83 SER A N 1
ATOM 670 C CA . SER A 1 83 ? 5.131 -0.548 -12.746 1.00 90.50 83 SER A CA 1
ATOM 671 C C . SER A 1 83 ? 6.592 -0.949 -12.528 1.00 90.50 83 SER A C 1
ATOM 673 O O . SER A 1 83 ? 7.472 -0.533 -13.272 1.00 90.50 83 SER A O 1
ATOM 675 N N . THR A 1 84 ? 6.863 -1.794 -11.529 1.00 91.38 84 THR A N 1
ATOM 676 C CA . THR A 1 84 ? 8.210 -2.311 -11.261 1.00 91.38 84 THR A CA 1
ATOM 677 C C . THR A 1 84 ? 8.714 -3.204 -12.396 1.00 91.38 84 THR A C 1
ATOM 679 O O . THR A 1 84 ? 9.852 -3.040 -12.828 1.00 91.38 84 THR A O 1
ATOM 682 N N . SER A 1 85 ? 7.881 -4.110 -12.914 1.00 94.12 85 SER A N 1
ATOM 683 C CA . SER A 1 85 ? 8.230 -4.948 -14.065 1.00 94.12 85 SER A CA 1
ATOM 684 C C . SER A 1 85 ? 8.513 -4.110 -15.309 1.00 94.12 85 SER A C 1
ATOM 686 O O . SER A 1 85 ? 9.510 -4.358 -15.980 1.00 94.12 85 SER A O 1
ATOM 688 N N . MET A 1 86 ? 7.698 -3.085 -15.581 1.00 92.69 86 MET A N 1
ATOM 689 C CA . MET A 1 86 ? 7.939 -2.153 -16.683 1.00 92.69 86 MET A CA 1
ATOM 690 C C . MET A 1 86 ? 9.266 -1.417 -16.526 1.00 92.69 86 MET A C 1
ATOM 692 O O . MET A 1 86 ? 10.006 -1.349 -17.497 1.00 92.69 86 MET A O 1
ATOM 696 N N . CYS A 1 87 ? 9.626 -0.951 -15.321 1.00 93.38 87 CYS A N 1
ATOM 697 C CA . CYS A 1 87 ? 10.959 -0.389 -15.094 1.00 93.38 87 CYS A CA 1
ATOM 698 C C . CYS A 1 87 ? 12.051 -1.380 -15.515 1.00 93.38 87 CYS A C 1
ATOM 700 O O . CYS A 1 87 ? 12.888 -1.039 -16.341 1.00 93.38 87 CYS A O 1
ATOM 702 N N . PHE A 1 88 ? 12.035 -2.610 -14.993 1.00 94.62 88 PHE A N 1
ATOM 703 C CA . PHE A 1 88 ? 13.084 -3.588 -15.302 1.00 94.62 88 PHE A CA 1
ATOM 704 C C . PHE A 1 88 ? 13.167 -3.932 -16.790 1.00 94.62 88 PHE A C 1
ATOM 706 O O . PHE A 1 88 ? 14.270 -4.026 -17.320 1.00 94.62 88 PHE A O 1
ATOM 713 N N . VAL A 1 89 ? 12.026 -4.078 -17.468 1.00 95.00 89 VAL A N 1
ATOM 714 C CA . VAL A 1 89 ? 11.993 -4.345 -18.912 1.00 95.00 89 VAL A CA 1
ATOM 715 C C . VAL A 1 89 ? 12.545 -3.156 -19.692 1.00 95.00 89 VAL A C 1
ATOM 717 O O . VAL A 1 89 ? 13.432 -3.346 -20.517 1.00 95.00 89 VAL A O 1
ATOM 720 N N . THR A 1 90 ? 12.085 -1.934 -19.409 1.00 94.69 90 THR A N 1
ATOM 721 C CA . THR A 1 90 ? 12.555 -0.734 -20.113 1.00 94.69 90 THR A CA 1
ATOM 722 C C . THR A 1 90 ? 14.047 -0.508 -19.895 1.00 94.69 90 THR A C 1
ATOM 724 O O . THR A 1 90 ? 14.764 -0.283 -20.864 1.00 94.69 90 THR A O 1
ATOM 727 N N . PHE A 1 91 ? 14.537 -0.638 -18.656 1.00 94.81 91 PHE A N 1
ATOM 728 C CA . PHE A 1 91 ? 15.970 -0.551 -18.365 1.00 94.81 91 PHE A CA 1
ATOM 729 C C . PHE A 1 91 ? 16.759 -1.657 -19.067 1.00 94.81 91 PHE A C 1
ATOM 731 O O . PHE A 1 91 ? 17.782 -1.367 -19.671 1.00 94.81 91 PHE A O 1
ATOM 738 N N . GLY A 1 92 ? 16.278 -2.903 -19.039 1.00 95.62 92 GLY A N 1
ATOM 739 C CA . GLY A 1 92 ? 16.944 -4.024 -19.702 1.00 95.62 92 GLY A CA 1
ATOM 740 C C . GLY A 1 92 ? 17.063 -3.824 -21.214 1.00 95.62 92 GLY A C 1
ATOM 741 O O . GLY A 1 92 ? 18.154 -3.950 -21.764 1.00 95.62 92 GLY A O 1
ATOM 742 N N . VAL A 1 93 ? 15.965 -3.447 -21.876 1.00 94.50 93 VAL A N 1
ATOM 743 C CA . VAL A 1 93 ? 15.944 -3.172 -23.323 1.00 94.50 93 VAL A CA 1
ATOM 744 C C . VAL A 1 93 ? 16.837 -1.979 -23.665 1.00 94.50 93 VAL A C 1
ATOM 746 O O . VAL A 1 93 ? 17.643 -2.072 -24.588 1.00 94.50 93 VAL A O 1
ATOM 749 N N . ALA A 1 94 ? 16.752 -0.890 -22.897 1.00 93.94 94 ALA A N 1
ATOM 750 C CA . ALA A 1 94 ? 17.593 0.290 -23.085 1.00 93.94 94 ALA A CA 1
ATOM 751 C C . ALA A 1 94 ? 19.086 -0.033 -22.930 1.00 93.94 94 ALA A C 1
ATOM 753 O O . ALA A 1 94 ? 19.893 0.386 -23.756 1.00 93.94 94 ALA A O 1
ATOM 754 N N . SER A 1 95 ? 19.460 -0.802 -21.904 1.00 93.12 95 SER A N 1
ATOM 755 C CA . SER A 1 95 ? 20.844 -1.224 -21.685 1.00 93.12 95 SER A CA 1
ATOM 756 C C . SER A 1 95 ? 21.359 -2.110 -22.817 1.00 93.12 95 SER A C 1
ATOM 758 O O . SER A 1 95 ? 22.470 -1.887 -23.288 1.00 93.12 95 SER A O 1
ATOM 760 N N . ILE A 1 96 ? 20.561 -3.070 -23.298 1.00 94.88 96 ILE A N 1
ATOM 761 C CA . ILE A 1 96 ? 20.942 -3.919 -24.438 1.00 94.88 96 ILE A CA 1
ATOM 762 C C . ILE A 1 96 ? 21.123 -3.073 -25.705 1.00 94.88 96 ILE A C 1
ATOM 764 O O . ILE A 1 96 ? 22.112 -3.245 -26.417 1.00 94.88 96 ILE A O 1
ATOM 768 N N . TYR A 1 97 ? 20.212 -2.135 -25.976 1.00 93.25 97 TYR A N 1
ATOM 769 C CA . TYR A 1 97 ? 20.308 -1.252 -27.140 1.00 93.25 97 TYR A CA 1
ATOM 770 C C . TYR A 1 97 ? 21.557 -0.360 -27.090 1.00 93.25 97 TYR A C 1
ATOM 772 O O . TYR A 1 97 ? 22.276 -0.251 -28.081 1.00 93.25 97 TYR A O 1
ATOM 780 N N . MET A 1 98 ? 21.850 0.213 -25.918 1.00 91.81 98 MET A N 1
ATOM 781 C CA . MET A 1 98 ? 23.044 1.031 -25.688 1.00 91.81 98 MET A CA 1
ATOM 782 C C . MET A 1 98 ? 24.338 0.236 -25.880 1.00 91.81 98 MET A C 1
ATOM 784 O O . MET A 1 98 ? 25.272 0.738 -26.494 1.00 91.81 98 MET A O 1
ATOM 788 N N . LEU A 1 99 ? 24.389 -1.006 -25.389 1.00 92.88 99 LEU A N 1
ATOM 789 C CA . LEU A 1 99 ? 25.563 -1.872 -25.534 1.00 92.88 99 LEU A CA 1
ATOM 790 C C . LEU A 1 99 ? 25.775 -2.339 -26.980 1.00 92.88 99 LEU A C 1
ATOM 792 O O . LEU A 1 99 ? 26.912 -2.490 -27.410 1.00 92.88 99 LEU A O 1
ATOM 796 N N . THR A 1 100 ? 24.697 -2.577 -27.730 1.00 93.06 100 THR A N 1
ATOM 797 C CA . THR A 1 100 ? 24.779 -3.075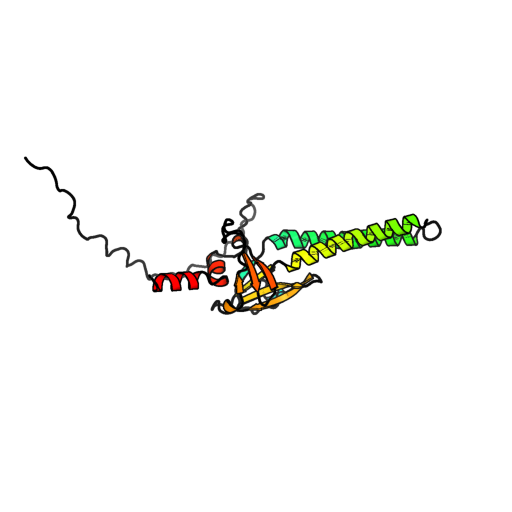 -29.115 1.00 93.06 100 THR A CA 1
ATOM 798 C C . THR A 1 100 ? 25.087 -1.983 -30.135 1.00 93.06 100 THR A C 1
ATOM 800 O O . THR A 1 100 ? 25.712 -2.277 -31.148 1.00 93.06 100 THR A O 1
ATOM 803 N N . ASN A 1 101 ? 24.691 -0.733 -29.875 1.00 91.25 101 ASN A N 1
ATOM 804 C CA . ASN A 1 101 ? 24.827 0.379 -30.824 1.00 91.25 101 ASN A CA 1
ATOM 805 C C . ASN A 1 101 ? 25.750 1.499 -30.322 1.00 91.25 101 ASN A C 1
ATOM 807 O O . ASN A 1 101 ? 25.674 2.619 -30.820 1.00 91.25 101 ASN A O 1
ATOM 811 N N . GLN A 1 102 ? 26.618 1.212 -29.347 1.00 85.19 102 GLN A N 1
ATOM 812 C CA . GLN A 1 102 ? 27.413 2.215 -28.629 1.00 85.19 102 GLN A CA 1
ATOM 813 C C . GLN A 1 102 ? 28.171 3.192 -29.547 1.00 85.19 102 GLN A C 1
ATOM 815 O O . GLN A 1 102 ? 28.245 4.380 -29.244 1.00 85.19 102 GLN A O 1
ATOM 820 N N . GLU A 1 103 ? 28.711 2.708 -30.665 1.00 88.88 103 GLU A N 1
ATOM 821 C CA . GLU A 1 103 ? 29.527 3.505 -31.594 1.00 88.88 103 GLU A CA 1
ATOM 822 C C . GLU A 1 103 ? 28.700 4.346 -32.582 1.00 88.88 103 GLU A C 1
ATOM 824 O O . GLU A 1 103 ? 29.213 5.312 -33.140 1.00 88.88 103 GLU A O 1
ATOM 829 N N . ASN A 1 104 ? 27.418 4.015 -32.772 1.00 91.38 104 ASN A N 1
ATOM 830 C CA . ASN A 1 104 ? 26.552 4.619 -33.793 1.00 91.38 104 ASN A CA 1
ATOM 831 C C . ASN A 1 104 ? 25.456 5.528 -33.218 1.00 91.38 104 ASN A C 1
ATOM 833 O O . ASN A 1 104 ? 24.671 6.094 -33.978 1.00 91.38 104 ASN A O 1
ATOM 837 N N . LEU A 1 105 ? 25.381 5.663 -31.893 1.00 90.81 105 LEU A N 1
ATOM 838 C CA . LEU A 1 105 ? 24.331 6.431 -31.232 1.00 90.81 105 LEU A CA 1
ATOM 839 C C . LEU A 1 105 ? 24.517 7.934 -31.423 1.00 90.81 105 LEU A C 1
ATOM 841 O O . LEU A 1 105 ? 25.536 8.520 -31.046 1.00 90.81 105 LEU A O 1
ATOM 845 N N . GLN A 1 106 ? 23.477 8.582 -31.932 1.00 93.88 106 GLN A N 1
ATOM 846 C CA . GLN A 1 106 ? 23.415 10.032 -31.992 1.00 93.88 106 GLN A CA 1
ATOM 847 C C . GLN A 1 106 ? 23.051 10.612 -30.612 1.00 93.88 106 GLN A C 1
ATOM 849 O O . GLN A 1 106 ? 22.302 9.998 -29.845 1.00 93.88 106 GLN A O 1
ATOM 854 N N . PRO A 1 107 ? 23.504 11.836 -30.278 1.00 90.38 107 PRO A N 1
ATOM 855 C CA . PRO A 1 107 ? 23.234 12.441 -28.971 1.00 90.38 107 PRO A CA 1
ATOM 856 C C . PRO A 1 107 ? 21.744 12.531 -28.602 1.00 90.38 107 PRO A C 1
ATOM 858 O O . PRO A 1 107 ? 21.387 12.383 -27.435 1.00 90.38 107 PRO A O 1
ATOM 861 N N . TRP A 1 108 ? 20.856 12.744 -29.579 1.00 92.94 108 TRP A N 1
ATOM 862 C CA . TRP A 1 108 ? 19.415 12.831 -29.321 1.00 92.94 108 TRP A CA 1
ATOM 863 C C . TRP A 1 108 ? 18.805 11.490 -28.893 1.00 92.94 108 TRP A C 1
ATOM 865 O O . TRP A 1 108 ? 17.925 11.481 -28.033 1.00 92.94 108 TRP A O 1
ATOM 875 N N . GLU A 1 109 ? 19.312 10.367 -29.408 1.00 91.56 109 GLU A N 1
ATOM 876 C CA . GLU A 1 109 ? 18.850 9.023 -29.043 1.00 91.56 109 GLU A CA 1
ATOM 877 C C . GLU A 1 109 ? 19.161 8.725 -27.576 1.00 91.56 109 GLU A C 1
ATOM 879 O O . GLU A 1 109 ? 18.325 8.180 -26.855 1.00 91.56 109 GLU A O 1
ATOM 884 N N . ILE A 1 110 ? 20.328 9.169 -27.096 1.00 89.38 110 ILE A N 1
ATOM 885 C CA . ILE A 1 110 ? 20.728 9.048 -25.689 1.00 89.38 110 ILE A CA 1
ATOM 886 C C . ILE A 1 110 ? 19.737 9.794 -24.784 1.00 89.38 110 ILE A C 1
ATOM 888 O O . ILE A 1 110 ? 19.303 9.252 -23.761 1.00 89.38 110 ILE A O 1
ATOM 892 N N . TYR A 1 111 ? 19.325 11.010 -25.166 1.00 92.06 111 TYR A N 1
ATOM 893 C CA . TYR A 1 111 ? 18.308 11.758 -24.421 1.00 92.06 111 TYR A CA 1
ATOM 894 C C . TYR A 1 111 ? 16.945 11.058 -24.448 1.00 92.06 111 TYR A C 1
ATOM 896 O O . TYR A 1 111 ? 16.284 10.979 -23.409 1.00 92.06 111 TYR A O 1
ATOM 904 N N . THR A 1 112 ? 16.536 10.508 -25.595 1.00 92.44 112 THR A N 1
ATOM 905 C CA . THR A 1 112 ? 15.278 9.758 -25.720 1.00 92.44 112 THR A CA 1
ATOM 906 C C . THR A 1 112 ? 15.272 8.514 -24.833 1.00 92.44 112 THR A C 1
ATOM 908 O O . THR A 1 112 ? 14.324 8.314 -24.071 1.00 92.44 112 THR A O 1
ATOM 911 N N . ILE A 1 113 ? 16.341 7.715 -24.863 1.00 92.69 113 ILE A N 1
ATOM 912 C CA . ILE A 1 113 ? 16.479 6.503 -24.044 1.00 92.69 113 ILE A CA 1
ATOM 913 C C . ILE A 1 113 ? 16.476 6.858 -22.554 1.00 92.69 113 ILE A C 1
ATOM 915 O O . ILE A 1 113 ? 15.771 6.228 -21.765 1.00 92.69 113 ILE A O 1
ATOM 919 N N . SER A 1 114 ? 17.204 7.907 -22.160 1.00 90.94 114 SER A N 1
ATOM 920 C CA . SER A 1 114 ? 17.205 8.395 -20.777 1.00 90.94 114 SER A CA 1
ATOM 921 C C . SER A 1 114 ? 15.801 8.820 -20.324 1.00 90.94 114 SER A C 1
ATOM 923 O O . SER A 1 114 ? 15.333 8.400 -19.263 1.00 90.94 114 SER A O 1
ATOM 925 N N . GLY A 1 115 ? 15.071 9.568 -21.160 1.00 92.62 115 GLY A N 1
ATOM 926 C CA . GLY A 1 115 ? 13.681 9.949 -20.898 1.00 92.62 115 GLY A CA 1
ATOM 927 C C . GLY A 1 115 ? 12.745 8.743 -20.756 1.00 92.62 115 GLY A C 1
ATOM 928 O O . GLY A 1 115 ? 11.951 8.683 -19.812 1.00 92.62 115 GLY A O 1
ATOM 929 N N . MET A 1 116 ? 12.884 7.746 -21.637 1.00 91.19 116 MET A N 1
ATOM 930 C CA . MET A 1 116 ? 12.129 6.491 -21.570 1.00 91.19 116 MET A CA 1
ATOM 931 C C . MET A 1 116 ? 12.411 5.699 -20.291 1.00 91.19 116 MET A C 1
ATOM 933 O O . MET A 1 116 ? 11.487 5.101 -19.747 1.00 91.19 116 MET A O 1
ATOM 937 N N . CYS A 1 117 ? 13.642 5.719 -19.780 1.00 92.81 117 CYS A N 1
ATOM 938 C CA . CYS A 1 117 ? 14.005 5.090 -18.508 1.00 92.81 117 CYS A CA 1
ATOM 939 C C . CYS A 1 117 ? 13.474 5.864 -17.288 1.00 92.81 117 CYS A C 1
ATOM 941 O O . CYS A 1 117 ? 13.057 5.261 -16.296 1.00 92.81 117 CYS A O 1
ATOM 943 N N . LEU A 1 118 ? 13.454 7.199 -17.349 1.00 93.88 118 LEU A N 1
ATOM 944 C CA . LEU A 1 118 ? 12.970 8.049 -16.256 1.00 93.88 118 LEU A CA 1
ATOM 945 C C . LEU A 1 118 ? 11.446 7.998 -16.091 1.00 93.88 118 LEU A C 1
ATOM 947 O O . LEU A 1 118 ? 10.946 8.013 -14.965 1.00 93.88 118 LEU A O 1
ATOM 951 N N . PHE A 1 119 ? 10.695 7.903 -17.186 1.00 91.62 119 PHE A N 1
ATOM 952 C CA . PHE A 1 119 ? 9.232 7.877 -17.153 1.00 91.62 119 PHE A CA 1
ATOM 953 C C . PHE A 1 119 ? 8.622 6.776 -16.248 1.00 91.62 119 PHE A C 1
ATOM 955 O O . PHE A 1 119 ? 7.832 7.107 -15.357 1.00 91.62 119 PHE A O 1
ATOM 962 N N . PRO A 1 120 ? 8.981 5.482 -16.373 1.00 91.62 120 PRO A N 1
ATOM 963 C CA . PRO A 1 120 ? 8.445 4.435 -15.508 1.00 91.62 120 PRO A CA 1
ATOM 964 C C . PRO A 1 120 ? 8.930 4.569 -14.055 1.00 91.62 120 PRO A C 1
ATOM 966 O O . PRO A 1 120 ? 8.177 4.238 -13.135 1.00 91.62 120 PRO A O 1
ATOM 969 N N . LEU A 1 121 ? 10.123 5.134 -13.810 1.00 91.44 121 LEU A N 1
ATOM 970 C CA . LEU A 1 121 ? 10.571 5.464 -12.450 1.00 91.44 121 LEU A CA 1
ATOM 971 C C . LEU A 1 121 ? 9.664 6.506 -11.791 1.00 91.44 121 LEU A C 1
ATOM 973 O O . LEU A 1 121 ? 9.308 6.353 -10.620 1.00 91.44 121 LEU A O 1
ATOM 977 N N . ILE A 1 122 ? 9.255 7.531 -12.542 1.00 92.38 122 ILE A N 1
ATOM 978 C CA . ILE A 1 122 ? 8.319 8.556 -12.068 1.00 92.38 122 ILE A CA 1
ATOM 979 C C . ILE A 1 122 ? 6.966 7.919 -11.725 1.00 92.38 122 ILE A C 1
ATOM 981 O O . ILE A 1 122 ? 6.424 8.172 -10.646 1.00 92.38 122 ILE A O 1
ATOM 985 N N . ILE A 1 123 ? 6.442 7.035 -12.581 1.00 91.38 123 ILE A N 1
ATOM 986 C CA . ILE A 1 123 ? 5.193 6.302 -12.307 1.00 91.38 123 ILE A CA 1
ATOM 987 C C . ILE A 1 123 ? 5.319 5.472 -11.026 1.00 91.38 123 ILE A C 1
ATOM 989 O O . ILE A 1 123 ? 4.470 5.567 -10.134 1.00 91.38 123 ILE A O 1
ATOM 993 N N . LEU A 1 124 ? 6.396 4.692 -10.893 1.00 90.44 124 LEU A N 1
ATOM 994 C CA . LEU A 1 124 ? 6.652 3.879 -9.706 1.00 90.44 124 LEU A CA 1
ATOM 995 C C . LEU A 1 124 ? 6.732 4.744 -8.438 1.00 90.44 124 LEU A C 1
ATOM 997 O O . LEU A 1 124 ? 6.196 4.372 -7.388 1.00 90.44 124 LEU A O 1
ATOM 1001 N N . PHE A 1 125 ? 7.363 5.915 -8.534 1.00 91.50 125 PHE A N 1
ATOM 1002 C CA . PHE A 1 125 ? 7.440 6.887 -7.450 1.00 91.50 125 PHE A CA 1
ATOM 1003 C C . PHE A 1 125 ? 6.053 7.408 -7.045 1.00 91.50 125 PHE A C 1
ATOM 1005 O O . PHE A 1 125 ? 5.724 7.393 -5.855 1.00 91.50 125 PHE A O 1
ATOM 1012 N N . PHE A 1 126 ? 5.200 7.775 -8.007 1.00 90.94 126 PHE A N 1
ATOM 1013 C CA . PHE A 1 126 ? 3.825 8.208 -7.735 1.00 90.94 126 PHE A CA 1
ATOM 1014 C C . PHE A 1 126 ? 2.978 7.114 -7.080 1.00 90.94 126 PHE A C 1
ATOM 1016 O O . PHE A 1 126 ? 2.311 7.377 -6.075 1.00 90.94 126 PHE A O 1
ATOM 1023 N N . VAL A 1 127 ? 3.040 5.877 -7.581 1.00 89.69 127 VAL A N 1
ATOM 1024 C CA . VAL A 1 127 ? 2.329 4.734 -6.980 1.00 89.69 127 VAL A CA 1
ATOM 1025 C C . VAL A 1 127 ? 2.769 4.534 -5.527 1.00 89.69 127 VAL A C 1
ATOM 1027 O O . VAL A 1 127 ? 1.931 4.364 -4.634 1.00 89.69 127 VAL A O 1
ATOM 1030 N N . ASN A 1 128 ? 4.076 4.622 -5.260 1.00 89.69 128 ASN A N 1
ATOM 1031 C CA . ASN A 1 128 ? 4.607 4.518 -3.905 1.00 89.69 128 ASN A CA 1
ATOM 1032 C C . ASN A 1 128 ? 4.132 5.670 -3.009 1.00 89.69 128 ASN A C 1
ATOM 1034 O O . ASN A 1 128 ? 3.692 5.396 -1.891 1.00 89.69 128 ASN A O 1
ATOM 1038 N N . ILE A 1 129 ? 4.135 6.923 -3.483 1.00 89.50 129 ILE A N 1
ATOM 1039 C CA . ILE A 1 129 ? 3.600 8.074 -2.732 1.00 89.50 129 ILE A CA 1
ATOM 1040 C C . ILE A 1 129 ? 2.136 7.850 -2.363 1.00 89.50 129 ILE A C 1
ATOM 1042 O O . ILE A 1 129 ? 1.781 7.957 -1.188 1.00 89.50 129 ILE A O 1
ATOM 1046 N N . ILE A 1 130 ? 1.300 7.503 -3.343 1.00 88.12 130 ILE A N 1
ATOM 1047 C CA . ILE A 1 130 ? -0.136 7.300 -3.137 1.00 88.12 130 ILE A CA 1
ATOM 1048 C C . ILE A 1 130 ? -0.361 6.193 -2.104 1.00 88.12 130 ILE A C 1
ATOM 1050 O O . ILE A 1 130 ? -1.158 6.366 -1.181 1.00 88.12 130 ILE A O 1
ATOM 1054 N N . SER A 1 131 ? 0.400 5.097 -2.185 1.00 87.12 131 SER A N 1
ATOM 1055 C CA . SER A 1 131 ? 0.279 3.968 -1.256 1.00 87.12 131 SER A CA 1
ATOM 1056 C C . SER A 1 131 ? 0.517 4.341 0.217 1.00 87.12 131 SER A C 1
ATOM 1058 O O . SER A 1 131 ? -0.025 3.680 1.103 1.00 87.12 131 SER A O 1
ATOM 1060 N N . ARG A 1 132 ? 1.268 5.418 0.502 1.00 87.81 132 ARG A N 1
ATOM 1061 C CA . ARG A 1 132 ? 1.561 5.867 1.878 1.00 87.81 132 ARG A CA 1
ATOM 1062 C C . ARG A 1 132 ? 0.359 6.473 2.590 1.00 87.81 132 ARG A C 1
ATOM 1064 O O . ARG A 1 132 ? 0.335 6.480 3.819 1.00 87.81 132 ARG A O 1
ATOM 1071 N N . TYR A 1 133 ? -0.605 7.000 1.842 1.00 87.62 133 TYR A N 1
ATOM 1072 C CA . TYR A 1 133 ? -1.799 7.627 2.412 1.00 87.62 133 TYR A CA 1
ATOM 1073 C C . TYR A 1 133 ? -2.833 6.607 2.886 1.00 87.62 133 TYR A C 1
ATOM 1075 O O . TYR A 1 133 ? -3.809 6.977 3.536 1.00 87.62 133 TYR A O 1
ATOM 1083 N N . TYR A 1 134 ? -2.621 5.326 2.595 1.00 88.19 134 TYR A N 1
ATOM 1084 C CA . TYR A 1 134 ? -3.556 4.266 2.917 1.00 88.19 134 TYR A CA 1
ATOM 1085 C C . TYR A 1 134 ? -2.988 3.335 3.984 1.00 88.19 134 TYR A C 1
ATOM 1087 O O . TYR A 1 134 ? -1.851 2.865 3.902 1.00 88.19 134 TYR A O 1
ATOM 1095 N N . LEU A 1 135 ? -3.821 3.009 4.970 1.00 91.69 135 LEU A N 1
ATOM 1096 C CA . LEU A 1 135 ? -3.580 1.842 5.809 1.00 91.69 135 LEU A CA 1
ATOM 1097 C C . LEU A 1 135 ? -3.929 0.584 5.018 1.00 91.69 135 LEU A C 1
ATOM 1099 O O . LEU A 1 135 ? -4.930 0.553 4.301 1.00 91.69 135 LEU A O 1
ATOM 1103 N N . LEU A 1 136 ? -3.103 -0.448 5.151 1.00 92.00 136 LEU A N 1
ATOM 1104 C CA . LEU A 1 136 ? -3.361 -1.768 4.583 1.00 92.00 136 LEU A CA 1
ATOM 1105 C C . LEU A 1 136 ? -4.315 -2.550 5.485 1.00 92.00 136 LEU A C 1
ATOM 1107 O O . LEU A 1 136 ? -5.306 -3.100 5.008 1.00 92.00 136 LEU A O 1
ATOM 1111 N N . ARG A 1 137 ? -4.013 -2.583 6.787 1.00 93.88 137 ARG A N 1
ATOM 1112 C CA . ARG A 1 137 ? -4.753 -3.338 7.803 1.00 93.88 137 ARG A CA 1
ATOM 1113 C C . ARG A 1 137 ? -4.758 -2.608 9.135 1.00 93.88 137 ARG A C 1
ATOM 1115 O O . ARG A 1 137 ? -3.843 -1.829 9.409 1.00 93.88 137 ARG A O 1
ATOM 1122 N N . ILE A 1 138 ? -5.762 -2.884 9.959 1.00 94.94 138 ILE A N 1
ATOM 1123 C CA . ILE A 1 138 ? -5.769 -2.501 11.372 1.00 94.94 138 ILE A CA 1
ATOM 1124 C C . ILE A 1 138 ? -6.131 -3.729 12.190 1.00 94.94 138 ILE A C 1
ATOM 1126 O O . ILE A 1 138 ? -7.131 -4.397 11.923 1.00 94.94 138 ILE A O 1
ATOM 1130 N N . TYR A 1 139 ? -5.318 -3.978 13.201 1.00 95.12 139 TYR A N 1
ATOM 1131 C CA . TYR A 1 139 ? -5.540 -4.981 14.219 1.00 95.12 139 TYR A CA 1
ATOM 1132 C C . TYR A 1 139 ? -5.925 -4.309 15.533 1.00 95.12 139 TYR A C 1
ATOM 1134 O O . TYR A 1 139 ? -5.476 -3.195 15.815 1.00 95.12 139 TYR A O 1
ATOM 1142 N N . SER A 1 140 ? -6.732 -4.982 16.342 1.00 94.19 140 SER A N 1
ATOM 1143 C CA . SER A 1 140 ? -7.127 -4.516 17.667 1.00 94.19 140 SER A CA 1
ATOM 1144 C C . SER A 1 140 ? -6.970 -5.616 18.703 1.00 94.19 140 SER A C 1
ATOM 1146 O O . SER A 1 140 ? -7.184 -6.789 18.399 1.00 94.19 140 SER A O 1
ATOM 1148 N N . ASN A 1 141 ? -6.590 -5.232 19.917 1.00 94.00 141 ASN A N 1
ATOM 1149 C CA . ASN A 1 141 ? -6.593 -6.142 21.056 1.00 94.00 141 ASN A CA 1
ATOM 1150 C C . ASN A 1 141 ? -8.046 -6.480 21.464 1.00 94.00 141 ASN A C 1
ATOM 1152 O O . ASN A 1 141 ? -8.970 -5.726 21.152 1.00 94.00 141 ASN A O 1
ATOM 1156 N N . LYS A 1 142 ? -8.254 -7.578 22.200 1.00 88.19 142 LYS A N 1
ATOM 1157 C CA . LYS A 1 142 ? -9.559 -8.004 22.742 1.00 88.19 142 LYS A CA 1
ATOM 1158 C C . LYS A 1 142 ? -10.299 -6.874 23.464 1.00 88.19 142 LYS A C 1
ATOM 1160 O O . LYS A 1 142 ? -11.498 -6.708 23.258 1.00 88.19 142 LYS A O 1
ATOM 1165 N N . ASP A 1 143 ? -9.567 -6.054 24.217 1.00 87.19 143 ASP A N 1
ATOM 1166 C CA . ASP A 1 143 ? -10.125 -4.937 24.990 1.00 87.19 143 ASP A CA 1
ATOM 1167 C C . ASP A 1 143 ? -10.386 -3.669 24.158 1.00 87.19 143 ASP A C 1
ATOM 1169 O O . ASP A 1 143 ? -10.862 -2.669 24.688 1.00 87.19 143 ASP A O 1
ATOM 1173 N N . MET A 1 144 ? -10.039 -3.660 22.864 1.00 84.56 144 MET A N 1
ATOM 1174 C CA . MET A 1 144 ? -10.198 -2.515 21.949 1.00 84.56 144 MET A CA 1
ATOM 1175 C C . MET A 1 144 ? -9.483 -1.222 22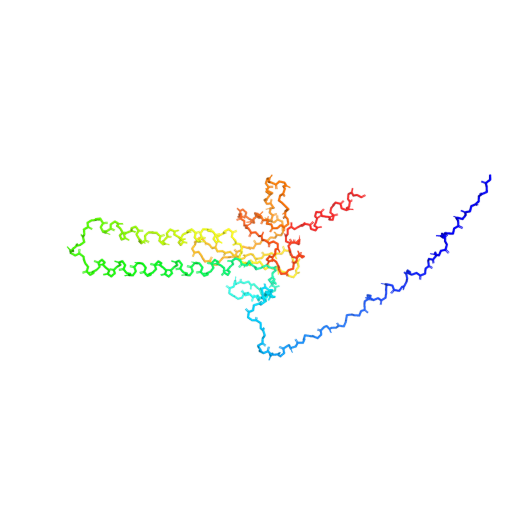.388 1.00 84.56 144 MET A C 1
ATOM 1177 O O . MET A 1 144 ? -9.744 -0.142 21.862 1.00 84.56 144 MET A O 1
ATOM 1181 N N . THR A 1 145 ? -8.547 -1.313 23.335 1.00 87.25 145 THR A N 1
ATOM 1182 C CA . THR A 1 145 ? -7.795 -0.165 23.876 1.00 87.25 145 THR A CA 1
ATOM 1183 C C . THR A 1 145 ? -6.572 0.200 23.039 1.00 87.25 145 THR A C 1
ATOM 1185 O O . THR A 1 145 ? -6.141 1.354 23.023 1.00 87.25 145 THR A O 1
ATOM 1188 N N . LYS A 1 146 ? -6.005 -0.785 22.337 1.00 93.06 146 LYS A N 1
ATOM 1189 C CA . LYS A 1 146 ? -4.800 -0.653 21.516 1.00 93.06 146 LYS A CA 1
ATOM 1190 C C . LYS A 1 146 ? -5.074 -1.139 20.102 1.00 93.06 146 LYS A C 1
ATOM 1192 O O . LYS A 1 146 ? -5.684 -2.192 19.900 1.00 93.06 146 LYS A O 1
ATOM 1197 N N . PHE A 1 147 ? -4.555 -0.394 19.137 1.00 94.44 147 PHE A N 1
ATOM 1198 C CA . PHE A 1 147 ? -4.616 -0.711 17.722 1.00 94.44 147 PHE A CA 1
ATOM 1199 C C . PHE A 1 147 ? -3.219 -0.780 17.121 1.00 94.44 147 PHE A C 1
ATOM 1201 O O . PHE A 1 147 ? -2.322 -0.015 17.483 1.00 94.44 147 PHE A O 1
ATOM 1208 N N . ILE A 1 148 ? -3.060 -1.677 16.154 1.00 95.69 148 ILE A N 1
ATOM 1209 C CA . ILE A 1 148 ? -1.853 -1.799 15.344 1.00 95.69 148 ILE A CA 1
ATOM 1210 C C . ILE A 1 148 ? -2.261 -1.621 13.886 1.00 95.69 148 ILE A C 1
ATOM 1212 O O . ILE A 1 148 ? -2.913 -2.475 13.289 1.00 95.69 148 ILE A O 1
ATOM 1216 N N . GLY A 1 149 ? -1.907 -0.473 13.317 1.00 94.56 149 GLY A N 1
ATOM 1217 C CA . GLY A 1 149 ? -2.080 -0.179 11.901 1.00 94.56 149 GLY A CA 1
ATOM 1218 C C . GLY A 1 149 ? -0.872 -0.638 11.095 1.00 94.56 149 GLY A C 1
ATOM 1219 O O . GLY A 1 149 ? 0.270 -0.405 11.488 1.00 94.56 149 GLY A O 1
ATOM 1220 N N . ILE A 1 150 ? -1.117 -1.242 9.939 1.00 94.94 150 ILE A N 1
ATOM 1221 C CA . ILE A 1 150 ? -0.082 -1.637 8.983 1.00 94.94 150 ILE A CA 1
ATOM 1222 C C . ILE A 1 150 ? -0.118 -0.682 7.797 1.00 94.94 150 ILE A C 1
ATOM 1224 O O . ILE A 1 150 ? -1.165 -0.508 7.172 1.00 94.94 150 ILE A O 1
ATOM 1228 N N . TYR A 1 151 ? 1.019 -0.079 7.462 1.00 92.44 151 TYR A N 1
ATOM 1229 C CA . TYR A 1 151 ? 1.147 0.865 6.350 1.00 92.44 151 TYR A CA 1
ATOM 1230 C C . TYR A 1 151 ? 2.430 0.622 5.549 1.00 92.44 151 TYR A C 1
ATOM 1232 O O . TYR A 1 151 ? 3.324 -0.111 5.978 1.00 92.44 151 TYR A O 1
ATOM 1240 N N . ARG A 1 152 ? 2.532 1.246 4.371 1.00 89.88 152 ARG A N 1
ATOM 1241 C CA . ARG A 1 152 ? 3.745 1.207 3.542 1.00 89.88 152 ARG A CA 1
ATOM 1242 C C . ARG A 1 152 ? 4.617 2.446 3.765 1.00 89.88 152 ARG A C 1
ATOM 1244 O O . ARG A 1 152 ? 4.125 3.571 3.854 1.00 89.88 152 ARG A O 1
ATOM 1251 N N . SER A 1 153 ? 5.927 2.243 3.861 1.00 87.38 153 SER A N 1
ATOM 1252 C CA . SER A 1 153 ? 6.926 3.316 3.863 1.00 87.38 153 SER A CA 1
ATOM 1253 C C . SER A 1 153 ? 7.119 3.901 2.454 1.00 87.38 153 SER A C 1
ATOM 1255 O O . SER A 1 153 ? 6.531 3.417 1.491 1.00 87.38 153 SER A O 1
ATOM 1257 N N . LEU A 1 154 ? 7.968 4.930 2.322 1.00 77.88 154 LEU A N 1
ATOM 1258 C CA . LEU A 1 154 ? 8.330 5.517 1.022 1.00 77.88 154 LEU A CA 1
ATOM 1259 C C . LEU A 1 154 ? 8.905 4.475 0.049 1.00 77.88 154 LEU A C 1
ATOM 1261 O O . LEU A 1 154 ? 8.561 4.477 -1.123 1.00 77.88 154 LEU A O 1
ATOM 1265 N N . MET A 1 155 ? 9.708 3.541 0.558 1.00 80.38 155 MET A N 1
ATOM 1266 C CA . MET A 1 155 ? 10.283 2.442 -0.224 1.00 80.38 155 MET A CA 1
ATOM 1267 C C . MET A 1 155 ? 9.319 1.256 -0.382 1.00 80.38 155 MET A C 1
ATOM 1269 O O . MET A 1 155 ? 9.721 0.157 -0.748 1.00 80.38 155 MET A O 1
ATOM 1273 N N . GLY A 1 156 ? 8.040 1.425 -0.034 1.00 79.31 156 GLY A N 1
ATOM 1274 C CA . GLY A 1 156 ? 7.042 0.369 -0.139 1.00 79.31 156 GLY A CA 1
ATOM 1275 C C . GLY A 1 156 ? 7.206 -0.773 0.875 1.00 79.31 156 GLY A C 1
ATOM 1276 O O . GLY A 1 156 ? 6.502 -1.784 0.748 1.00 79.31 156 GLY A O 1
ATOM 1277 N N . LEU A 1 157 ? 8.100 -0.619 1.862 1.00 86.88 157 LEU A N 1
ATOM 1278 C CA . LEU A 1 157 ? 8.304 -1.567 2.960 1.00 86.88 157 LEU A CA 1
ATOM 1279 C C . LEU A 1 157 ? 7.128 -1.510 3.928 1.00 86.88 157 LEU A C 1
ATOM 1281 O O . LEU A 1 157 ? 6.615 -0.434 4.234 1.00 86.88 157 LEU A O 1
ATOM 1285 N N . ILE A 1 158 ? 6.728 -2.667 4.442 1.00 90.25 158 ILE A N 1
ATOM 1286 C CA . ILE A 1 158 ? 5.659 -2.760 5.433 1.00 90.25 158 ILE A CA 1
ATOM 1287 C C . ILE A 1 158 ? 6.192 -2.257 6.779 1.00 90.25 158 ILE A C 1
ATOM 1289 O O . ILE A 1 158 ? 7.252 -2.684 7.236 1.00 90.25 158 ILE A O 1
ATOM 1293 N N . ARG A 1 159 ? 5.468 -1.326 7.403 1.00 92.69 159 ARG A N 1
ATOM 1294 C CA . ARG A 1 159 ? 5.745 -0.804 8.745 1.00 92.69 159 ARG A CA 1
ATOM 1295 C C . ARG A 1 159 ? 4.481 -0.828 9.594 1.00 92.69 159 ARG A C 1
ATOM 1297 O O . ARG A 1 159 ? 3.364 -0.840 9.075 1.00 92.69 159 ARG A O 1
ATOM 1304 N N . GLN A 1 160 ? 4.683 -0.810 10.905 1.00 94.44 160 GLN A N 1
ATOM 1305 C CA . GLN A 1 160 ? 3.613 -0.792 11.893 1.00 94.44 160 GLN A CA 1
ATOM 1306 C C . GLN A 1 160 ? 3.508 0.574 12.562 1.00 94.44 160 GLN A C 1
ATOM 1308 O O . GLN A 1 160 ? 4.511 1.255 12.779 1.00 94.44 160 GLN A O 1
ATOM 1313 N N . ILE A 1 161 ? 2.288 0.949 12.926 1.00 94.25 161 ILE A N 1
ATOM 1314 C CA . ILE A 1 161 ? 1.995 2.071 13.809 1.00 94.25 161 ILE A CA 1
ATOM 1315 C C . ILE A 1 161 ? 1.081 1.576 14.923 1.00 94.25 161 ILE A C 1
ATOM 1317 O O . ILE A 1 161 ? -0.032 1.127 14.669 1.00 94.25 161 ILE A O 1
ATOM 1321 N N . GLN A 1 162 ? 1.557 1.645 16.161 1.00 95.00 162 GLN A N 1
ATOM 1322 C CA . GLN A 1 162 ? 0.749 1.333 17.337 1.00 95.00 162 GLN A CA 1
ATOM 1323 C C . GLN A 1 162 ? 0.111 2.620 17.850 1.00 95.00 162 GLN A C 1
ATOM 1325 O O . GLN A 1 162 ? 0.806 3.637 17.944 1.00 95.00 162 GLN A O 1
ATOM 1330 N N . TYR A 1 163 ? -1.179 2.601 18.158 1.00 93.75 163 TYR A N 1
ATOM 1331 C CA . TYR A 1 163 ? -1.917 3.775 18.626 1.00 93.75 163 TYR A CA 1
ATOM 1332 C C . TYR A 1 163 ? -3.151 3.368 19.439 1.00 93.75 163 TYR A C 1
ATOM 1334 O O . TYR A 1 163 ? -3.613 2.230 19.359 1.00 93.75 163 TYR A O 1
ATOM 1342 N N . SER A 1 164 ? -3.679 4.295 20.228 1.00 91.19 164 SER A N 1
ATOM 1343 C CA . SER A 1 164 ? -4.932 4.139 20.978 1.00 91.19 164 SER A CA 1
ATOM 1344 C C . SER A 1 164 ? -6.051 4.989 20.351 1.00 91.19 164 SER A C 1
ATOM 1346 O O . SER A 1 164 ? -5.767 5.851 19.513 1.00 91.19 164 SER A O 1
ATOM 1348 N N . PRO A 1 165 ? -7.329 4.802 20.744 1.00 86.69 165 PRO A N 1
ATOM 1349 C CA . PRO A 1 165 ? -8.407 5.671 20.273 1.00 86.69 165 PRO A CA 1
ATOM 1350 C C . PRO A 1 165 ? -8.152 7.164 20.550 1.00 86.69 165 PRO A C 1
ATOM 1352 O O . PRO A 1 165 ? -8.537 8.012 19.754 1.00 86.69 165 PRO A O 1
ATOM 1355 N N . SER A 1 166 ? -7.458 7.496 21.645 1.00 84.81 166 SER A N 1
ATOM 1356 C CA . SER A 1 166 ? -7.122 8.881 22.009 1.00 84.81 166 SER A CA 1
ATOM 1357 C C . SER A 1 166 ? -6.124 9.548 21.056 1.00 84.81 166 SER A C 1
ATOM 1359 O O . SER A 1 166 ? -6.078 10.773 20.978 1.00 84.81 166 SER A O 1
ATOM 1361 N N . ASP A 1 167 ? -5.334 8.761 20.322 1.00 86.31 167 ASP A N 1
ATOM 1362 C CA . ASP A 1 167 ? -4.369 9.273 19.342 1.00 86.31 167 ASP A CA 1
ATOM 1363 C C . ASP A 1 167 ? -5.032 9.665 18.009 1.00 86.31 167 ASP A C 1
ATOM 1365 O O . ASP A 1 167 ? -4.381 10.270 17.147 1.00 86.31 167 ASP A O 1
ATOM 1369 N N . LEU A 1 168 ? -6.302 9.293 17.810 1.00 85.38 168 LEU A N 1
ATOM 1370 C CA . LEU A 1 168 ? -7.047 9.540 16.582 1.00 85.38 168 LEU A CA 1
ATOM 1371 C C . LEU A 1 168 ? -7.659 10.934 16.607 1.00 85.38 168 LEU A C 1
ATOM 1373 O O . LEU A 1 168 ? -8.517 11.246 17.431 1.00 85.38 168 LEU A O 1
ATOM 1377 N N . LYS A 1 169 ? -7.258 11.768 15.646 1.00 82.19 169 LYS A N 1
ATOM 1378 C CA . LYS A 1 169 ? -7.907 13.061 15.412 1.00 82.19 169 LYS A CA 1
ATOM 1379 C C . LYS A 1 169 ? -8.665 13.003 14.086 1.00 82.19 169 LYS A C 1
ATOM 1381 O O . LYS A 1 169 ? -8.027 12.831 13.041 1.00 82.19 169 LYS A O 1
ATOM 1386 N N . PRO A 1 170 ? -10.004 13.122 14.089 1.00 73.38 170 PRO A N 1
ATOM 1387 C CA . PRO A 1 170 ? -10.759 13.194 12.847 1.00 73.38 170 PRO A CA 1
ATOM 1388 C C . PRO A 1 170 ? -10.373 14.477 12.106 1.00 73.38 170 PRO A C 1
ATOM 1390 O O . PRO A 1 170 ? -10.404 15.568 12.677 1.00 73.38 170 PRO A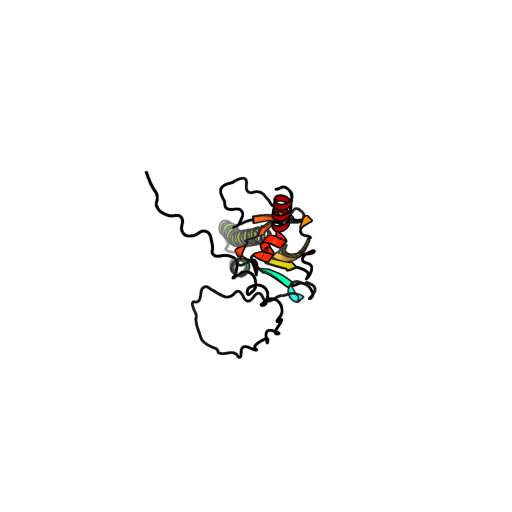 O 1
ATOM 1393 N N . ILE A 1 171 ? -10.000 14.357 10.832 1.00 72.81 171 ILE A N 1
ATOM 1394 C CA . ILE A 1 171 ? -9.787 15.527 9.981 1.00 72.81 171 ILE A CA 1
ATOM 1395 C C . ILE A 1 171 ? -11.165 15.895 9.447 1.00 72.81 171 ILE A C 1
ATOM 1397 O O . ILE A 1 171 ? -11.681 15.238 8.541 1.00 72.81 171 ILE A O 1
ATOM 1401 N N . GLN A 1 172 ? -11.786 16.907 10.051 1.00 61.09 172 GLN A N 1
ATOM 1402 C CA . GLN A 1 172 ? -13.062 17.420 9.567 1.00 61.09 172 GLN A CA 1
ATOM 1403 C C . GLN A 1 172 ? -12.859 17.915 8.133 1.00 61.09 172 GLN A C 1
ATOM 1405 O O . GLN A 1 172 ? -12.059 18.815 7.879 1.00 61.09 172 GLN A O 1
ATOM 1410 N N . SER A 1 173 ? -13.544 17.282 7.179 1.00 55.81 173 SER A N 1
ATOM 1411 C CA . SER A 1 173 ? -13.659 17.855 5.846 1.00 55.81 173 SER A CA 1
ATOM 1412 C C . SER A 1 173 ? -14.463 19.142 5.992 1.00 55.81 173 SER A C 1
ATOM 1414 O O . SER A 1 173 ? -15.566 19.127 6.531 1.00 55.81 173 SER A O 1
ATOM 1416 N N . THR A 1 174 ? -13.909 20.255 5.525 1.00 50.66 174 THR A N 1
ATOM 1417 C CA . THR A 1 174 ? -14.561 21.572 5.503 1.00 50.66 174 THR A CA 1
ATOM 1418 C C . THR A 1 174 ? -15.885 21.569 4.728 1.00 50.66 174 THR A C 1
ATOM 1420 O O . THR A 1 174 ? -16.712 22.456 4.925 1.00 50.66 174 THR A O 1
ATOM 1423 N N . ASN A 1 175 ? -16.142 20.544 3.909 1.00 53.88 175 ASN A N 1
ATOM 1424 C CA . ASN A 1 175 ? -17.413 20.349 3.224 1.00 53.88 175 ASN A CA 1
ATOM 1425 C C . ASN A 1 175 ? -18.440 19.662 4.135 1.00 53.88 175 ASN A C 1
ATOM 1427 O O . ASN A 1 175 ? -18.529 18.435 4.185 1.00 53.88 175 ASN A O 1
ATOM 1431 N N . LYS A 1 176 ? -19.277 20.479 4.788 1.00 52.28 176 LYS A N 1
ATOM 1432 C CA . LYS A 1 176 ? -20.411 20.069 5.643 1.00 52.28 176 LYS A CA 1
ATOM 1433 C C . LYS A 1 176 ? -21.442 19.142 4.964 1.00 52.28 176 LYS A C 1
ATOM 1435 O O . LYS A 1 176 ? -22.250 18.545 5.665 1.00 52.28 176 LYS A O 1
ATOM 1440 N N . ASN A 1 177 ? -21.401 18.989 3.637 1.00 48.00 177 ASN A N 1
ATOM 1441 C CA . ASN A 1 177 ? -22.420 18.268 2.862 1.00 48.00 177 ASN A CA 1
ATOM 1442 C C . ASN A 1 177 ? -22.026 16.845 2.440 1.00 48.00 177 ASN A C 1
ATOM 1444 O O . ASN A 1 177 ? -22.856 16.125 1.890 1.00 48.00 177 ASN A O 1
ATOM 1448 N N . ILE A 1 178 ? -20.786 16.409 2.678 1.00 49.94 178 ILE A N 1
ATOM 1449 C CA . ILE A 1 178 ? -20.410 15.016 2.413 1.00 49.94 178 ILE A CA 1
ATOM 1450 C C . ILE A 1 178 ? -20.647 14.247 3.701 1.00 49.94 178 ILE A C 1
ATOM 1452 O O . ILE A 1 178 ? -19.957 14.479 4.691 1.00 49.94 178 ILE A O 1
ATOM 1456 N N . SER A 1 179 ? -21.617 13.332 3.682 1.00 47.22 179 SER A N 1
ATOM 1457 C CA . SER A 1 179 ? -21.886 12.406 4.780 1.00 47.22 179 SER A CA 1
ATOM 1458 C C . SER A 1 179 ? -20.565 11.854 5.327 1.00 47.22 179 SER A C 1
ATOM 1460 O O . SER A 1 179 ? -19.878 11.072 4.659 1.00 47.22 179 SER A O 1
ATOM 1462 N N . THR A 1 180 ? -20.221 12.254 6.549 1.00 50.03 180 THR A N 1
ATOM 1463 C CA . THR A 1 180 ? -18.990 11.920 7.291 1.00 50.03 180 THR A CA 1
ATOM 1464 C C . THR A 1 180 ? -18.756 10.409 7.433 1.00 50.03 180 THR A C 1
ATOM 1466 O O . THR A 1 180 ? -17.691 9.963 7.853 1.00 50.03 180 THR A O 1
ATOM 1469 N N . TYR A 1 181 ? -19.759 9.617 7.060 1.00 48.12 181 TYR A N 1
ATOM 1470 C CA . TYR A 1 181 ? -19.846 8.173 7.186 1.00 48.12 181 TYR A CA 1
ATOM 1471 C C . TYR A 1 181 ? -19.125 7.380 6.083 1.00 48.12 181 TYR A C 1
ATOM 1473 O O . TYR A 1 181 ? -18.832 6.208 6.297 1.00 48.12 181 TYR A O 1
ATOM 1481 N N . ILE A 1 182 ? -18.810 7.969 4.918 1.00 51.53 182 ILE A N 1
ATOM 1482 C CA . ILE A 1 182 ? -18.338 7.179 3.755 1.00 51.53 182 ILE A CA 1
ATOM 1483 C C . ILE A 1 182 ? -16.810 7.240 3.568 1.00 51.53 182 ILE A C 1
ATOM 1485 O O . ILE A 1 182 ? -16.195 6.263 3.134 1.00 51.53 182 ILE A O 1
ATOM 1489 N N . LYS A 1 183 ? -16.169 8.361 3.917 1.00 55.19 183 LYS A N 1
ATOM 1490 C CA . LYS A 1 183 ? -14.723 8.582 3.751 1.00 55.19 183 LYS A CA 1
ATOM 1491 C C . LYS A 1 183 ? -14.206 9.448 4.895 1.00 55.19 183 LYS A C 1
ATOM 1493 O O . LYS A 1 183 ? -14.474 10.647 4.907 1.00 55.19 183 LYS A O 1
ATOM 1498 N N . SER A 1 184 ? -13.454 8.869 5.829 1.00 62.09 184 SER A N 1
ATOM 1499 C CA . SER A 1 184 ? -12.804 9.637 6.890 1.00 62.09 184 SER A CA 1
ATOM 1500 C C . SER A 1 184 ? -11.299 9.688 6.650 1.00 62.09 184 SER A C 1
ATOM 1502 O O . SER A 1 184 ? -10.590 8.682 6.614 1.00 62.09 184 SER A O 1
ATOM 1504 N N . ASN A 1 185 ? -10.799 10.905 6.452 1.00 78.12 185 ASN A N 1
ATOM 1505 C CA . ASN A 1 185 ? -9.380 11.168 6.619 1.00 78.12 185 ASN A CA 1
ATOM 1506 C C . ASN A 1 185 ? -9.135 11.288 8.124 1.00 78.12 185 ASN A C 1
ATOM 1508 O O . ASN A 1 185 ? -9.784 12.086 8.804 1.00 78.12 185 ASN A O 1
ATOM 1512 N N . VAL A 1 186 ? -8.220 10.486 8.652 1.00 84.75 186 VAL A N 1
ATOM 1513 C CA . VAL A 1 186 ? -7.912 10.452 10.081 1.00 84.75 186 VAL A CA 1
ATOM 1514 C C . VAL A 1 186 ? -6.440 10.770 10.269 1.00 84.75 186 VAL A C 1
ATOM 1516 O O . VAL A 1 186 ? -5.587 10.328 9.496 1.00 84.75 186 VAL A O 1
ATOM 1519 N N . LEU A 1 187 ? -6.135 11.574 11.281 1.00 86.50 187 LEU A N 1
ATOM 1520 C CA . LEU A 1 187 ? -4.768 11.836 11.689 1.00 86.50 187 LEU A CA 1
ATOM 1521 C C . LEU A 1 187 ? -4.394 10.848 12.798 1.00 86.50 187 LEU A C 1
ATOM 1523 O O . LEU A 1 187 ? -4.984 10.889 13.876 1.00 86.50 187 LEU A O 1
ATOM 1527 N N . ILE A 1 188 ? -3.411 9.985 12.541 1.00 88.25 188 ILE A N 1
ATOM 1528 C CA . ILE A 1 188 ? -2.886 9.018 13.516 1.00 88.25 188 ILE A CA 1
ATOM 1529 C C . ILE A 1 188 ? -1.429 9.369 13.796 1.00 88.25 188 ILE A C 1
ATOM 1531 O O . ILE A 1 188 ? -0.600 9.294 12.886 1.00 88.25 188 ILE A O 1
ATOM 1535 N N . LYS A 1 189 ? -1.111 9.792 15.028 1.00 86.25 189 LYS A N 1
ATOM 1536 C CA . LYS A 1 189 ? 0.243 10.236 15.435 1.00 86.25 189 LYS A CA 1
ATOM 1537 C C . LYS A 1 189 ? 0.909 11.163 14.401 1.00 86.25 189 LYS A C 1
ATOM 1539 O O . LYS A 1 189 ? 2.023 10.924 13.941 1.00 86.25 189 LYS A O 1
ATOM 1544 N N . GLY A 1 190 ? 0.172 12.187 13.966 1.00 83.25 190 GLY A N 1
ATOM 1545 C CA . GLY A 1 190 ? 0.646 13.185 12.997 1.00 83.25 190 GLY A CA 1
ATOM 1546 C C . GLY A 1 190 ? 0.602 12.759 11.524 1.00 83.25 190 GLY A C 1
ATOM 1547 O O . GLY A 1 190 ? 0.937 13.560 10.654 1.00 83.25 190 GLY A O 1
ATOM 1548 N N . ARG A 1 191 ? 0.162 11.536 11.199 1.00 85.81 191 ARG A N 1
ATOM 1549 C CA . ARG A 1 191 ? 0.050 11.052 9.813 1.00 85.81 191 ARG A CA 1
ATOM 1550 C C . ARG A 1 191 ? -1.382 11.138 9.316 1.00 85.81 191 ARG A C 1
ATOM 1552 O O . ARG A 1 191 ? -2.278 10.588 9.946 1.00 85.81 191 ARG A O 1
ATOM 1559 N N . ARG A 1 192 ? -1.585 11.780 8.163 1.00 87.56 192 ARG A N 1
ATOM 1560 C CA . ARG A 1 192 ? -2.883 11.811 7.474 1.00 87.56 192 ARG A CA 1
ATOM 1561 C C . ARG A 1 192 ? -3.084 10.493 6.734 1.00 87.56 192 ARG A C 1
ATOM 1563 O O . ARG A 1 192 ? -2.318 10.184 5.823 1.00 87.56 192 ARG A O 1
ATOM 1570 N N . LEU A 1 193 ? -4.089 9.730 7.143 1.00 88.19 193 LEU A N 1
ATOM 1571 C CA . LEU A 1 193 ? -4.401 8.415 6.600 1.00 88.19 193 LEU A CA 1
ATOM 1572 C C . LEU A 1 193 ? -5.859 8.372 6.156 1.00 88.19 193 LEU A C 1
ATOM 1574 O O . LEU A 1 193 ? -6.742 8.911 6.822 1.00 88.19 193 LEU A O 1
ATOM 1578 N N . HIS A 1 194 ? -6.105 7.732 5.020 1.00 86.06 194 HIS A N 1
ATOM 1579 C CA . HIS A 1 194 ? -7.444 7.540 4.491 1.00 86.06 194 HIS A CA 1
ATOM 1580 C C . HIS A 1 194 ? -8.014 6.206 4.967 1.00 86.06 194 HIS A C 1
ATOM 1582 O O . HIS A 1 194 ? -7.418 5.148 4.732 1.00 86.06 194 HIS A O 1
ATOM 1588 N N . LEU A 1 195 ? -9.183 6.266 5.602 1.00 87.12 195 LEU A N 1
ATOM 1589 C CA . LEU A 1 195 ? -9.937 5.106 6.054 1.00 87.12 195 LEU A CA 1
ATOM 1590 C C . LEU A 1 195 ? -11.350 5.148 5.472 1.00 87.12 195 LEU A C 1
ATOM 1592 O O . LEU A 1 195 ? -12.025 6.180 5.458 1.00 87.12 195 LEU A O 1
ATOM 1596 N N . ARG A 1 196 ? -11.803 3.996 4.977 1.00 85.62 196 ARG A N 1
ATOM 1597 C CA . ARG A 1 196 ? -13.175 3.808 4.498 1.00 85.62 196 ARG A CA 1
ATOM 1598 C C . ARG A 1 196 ? -13.931 2.935 5.481 1.00 85.62 196 ARG A C 1
ATOM 1600 O O . ARG A 1 196 ? -13.465 1.851 5.820 1.00 85.62 196 ARG A O 1
ATOM 1607 N N . ALA A 1 197 ? -15.122 3.367 5.887 1.00 84.50 197 ALA A N 1
ATOM 1608 C CA . ALA A 1 197 ? -15.967 2.591 6.794 1.00 84.50 197 ALA A CA 1
ATOM 1609 C C . ALA A 1 197 ? -16.334 1.209 6.210 1.00 84.50 197 ALA A C 1
ATOM 1611 O O . ALA A 1 197 ? -16.418 0.226 6.938 1.00 84.50 197 ALA A O 1
ATOM 1612 N N . THR A 1 198 ? -16.462 1.108 4.882 1.00 85.94 198 THR A N 1
ATOM 1613 C CA . THR A 1 198 ? -16.786 -0.135 4.154 1.00 85.94 198 THR A CA 1
ATOM 1614 C C . THR A 1 198 ? -15.680 -1.193 4.175 1.00 85.94 198 THR A C 1
ATOM 1616 O O . THR A 1 198 ? -15.917 -2.335 3.788 1.00 85.94 198 THR A O 1
ATOM 1619 N N . ASP A 1 199 ? -14.458 -0.820 4.559 1.00 88.62 199 ASP A N 1
ATOM 1620 C CA . ASP A 1 199 ? -13.308 -1.730 4.616 1.00 88.62 199 ASP A CA 1
ATOM 1621 C C . ASP A 1 199 ? -13.103 -2.346 6.014 1.00 88.62 199 ASP A C 1
ATOM 1623 O O . ASP A 1 199 ? -12.232 -3.201 6.202 1.00 88.62 199 ASP A O 1
ATOM 1627 N N . PHE A 1 200 ? -13.930 -1.962 6.990 1.00 89.69 200 PHE A N 1
ATOM 1628 C CA . PHE A 1 200 ? -13.991 -2.627 8.288 1.00 89.69 200 PHE A CA 1
ATOM 1629 C C . PHE A 1 200 ? -14.733 -3.960 8.182 1.00 89.69 200 PHE A C 1
ATOM 1631 O O . PHE A 1 200 ? -15.703 -4.086 7.436 1.00 89.69 200 PHE A O 1
ATOM 1638 N N . VAL A 1 201 ? -14.306 -4.948 8.978 1.00 88.25 201 VAL A N 1
ATOM 1639 C CA . VAL A 1 201 ? -14.961 -6.270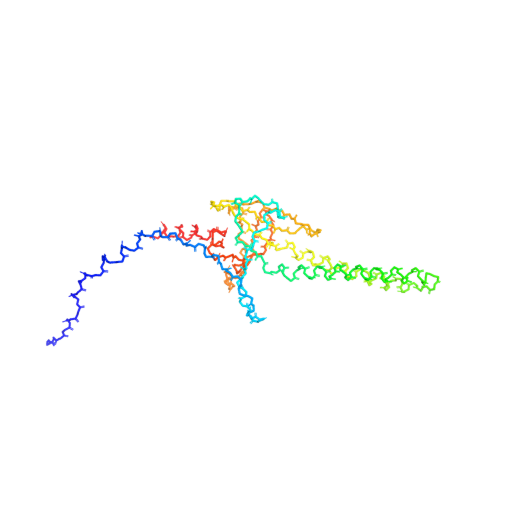 9.028 1.00 88.25 201 VAL A CA 1
ATOM 1640 C C . VAL A 1 201 ? -16.422 -6.145 9.454 1.00 88.25 201 VAL A C 1
ATOM 1642 O O . VAL A 1 201 ? -17.293 -6.846 8.947 1.00 88.25 201 VAL A O 1
ATOM 1645 N N . MET A 1 202 ? -16.690 -5.235 10.390 1.00 85.38 202 MET A N 1
ATOM 1646 C CA . MET A 1 202 ? -18.026 -4.928 10.884 1.00 85.38 202 MET A CA 1
ATOM 1647 C C . MET A 1 202 ? -18.152 -3.419 11.129 1.00 85.38 202 MET A C 1
ATOM 1649 O O . MET A 1 202 ? -17.200 -2.821 11.642 1.00 85.38 202 MET A O 1
ATOM 1653 N N . PRO A 1 203 ? -19.327 -2.807 10.887 1.00 82.38 203 PRO A N 1
ATOM 1654 C CA . PRO A 1 203 ? -19.551 -1.383 11.151 1.00 82.38 203 PRO A CA 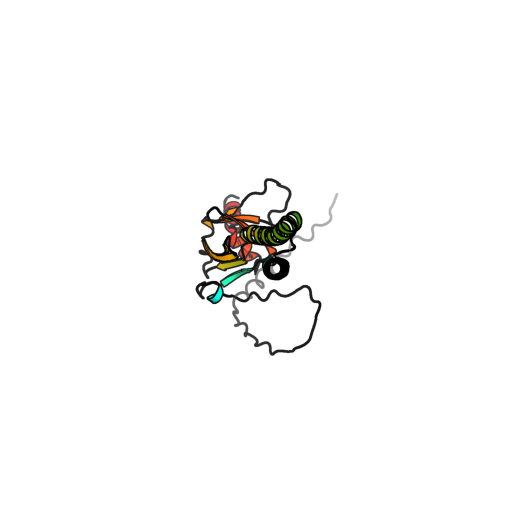1
ATOM 1655 C C . PRO A 1 203 ? -19.256 -0.969 12.600 1.00 82.38 203 PRO A C 1
ATOM 1657 O O . PRO A 1 203 ? -18.726 0.112 12.839 1.00 82.38 203 PRO A O 1
ATOM 1660 N N . LYS A 1 204 ? -19.506 -1.858 13.576 1.00 84.31 204 LYS A N 1
ATOM 1661 C CA . LYS A 1 204 ? -19.195 -1.605 14.995 1.00 84.31 204 LYS A CA 1
ATOM 1662 C C . LYS A 1 204 ? -17.718 -1.267 15.232 1.00 84.31 204 LYS A C 1
ATOM 1664 O O . LYS A 1 204 ? -17.412 -0.440 16.080 1.00 84.31 204 LYS A O 1
ATOM 1669 N N . TYR A 1 205 ? -16.799 -1.873 14.472 1.00 86.81 205 TYR A N 1
ATOM 1670 C CA . TYR A 1 205 ? -15.368 -1.617 14.634 1.00 86.81 205 TYR A CA 1
ATOM 1671 C C . TYR A 1 205 ? -14.979 -0.225 14.151 1.00 86.81 205 TYR A C 1
ATOM 1673 O O . TYR A 1 205 ? -14.074 0.369 14.723 1.00 86.81 205 TYR A O 1
ATOM 1681 N N . TYR A 1 206 ? -15.681 0.317 13.155 1.00 86.75 206 TYR A N 1
ATOM 1682 C CA . TYR A 1 206 ? -15.487 1.698 12.727 1.00 86.75 206 TYR A CA 1
ATOM 1683 C C . TYR A 1 206 ? -15.926 2.687 13.813 1.00 86.75 206 TYR A C 1
ATOM 1685 O O . TYR A 1 206 ? -15.181 3.611 14.140 1.00 86.75 206 TYR A O 1
ATOM 1693 N N . ASN A 1 207 ? -17.098 2.471 14.416 1.00 82.31 207 ASN A N 1
ATOM 1694 C CA . ASN A 1 207 ? -17.620 3.343 15.475 1.00 82.31 207 ASN A CA 1
ATOM 1695 C C . ASN A 1 207 ? -16.731 3.322 16.726 1.00 82.31 207 ASN A C 1
ATOM 1697 O O . ASN A 1 207 ? -16.433 4.377 17.289 1.00 82.31 207 ASN A O 1
ATOM 1701 N N . LEU A 1 208 ? -16.258 2.133 17.115 1.00 80.44 208 LEU A N 1
ATOM 1702 C CA . LEU A 1 208 ? -15.322 1.959 18.227 1.00 80.44 208 LEU A CA 1
ATOM 1703 C C . LEU A 1 208 ? -13.959 2.592 17.930 1.00 80.44 208 LEU A C 1
ATOM 1705 O O . LEU A 1 208 ? -13.417 3.293 18.780 1.00 80.44 208 LEU A O 1
ATOM 1709 N N . HIS A 1 209 ? -13.424 2.383 16.723 1.00 83.62 209 HIS A N 1
ATOM 1710 C CA . HIS A 1 209 ? -12.158 2.978 16.290 1.00 83.62 209 HIS A CA 1
ATOM 1711 C C . HIS A 1 209 ? -12.230 4.505 16.304 1.00 83.62 209 HIS A C 1
ATOM 1713 O O . HIS A 1 209 ? -11.370 5.150 16.884 1.00 83.62 209 HIS A O 1
ATOM 1719 N N . THR A 1 210 ? -13.287 5.088 15.741 1.00 78.06 210 THR A N 1
ATOM 1720 C CA . THR A 1 210 ? -13.448 6.548 15.638 1.00 78.06 210 THR A CA 1
ATOM 1721 C C . THR A 1 210 ? -13.940 7.224 16.922 1.00 78.06 210 THR A C 1
ATOM 1723 O O . THR A 1 210 ? -14.023 8.450 16.963 1.00 78.06 210 THR A O 1
ATOM 1726 N N . GLY A 1 211 ? -14.263 6.461 17.975 1.00 69.06 211 GLY A N 1
ATOM 1727 C CA . GLY A 1 211 ? -14.745 6.995 19.254 1.00 69.06 211 GLY A CA 1
ATOM 1728 C C . GLY A 1 211 ? -16.166 7.572 19.207 1.00 69.06 211 GLY A C 1
ATOM 1729 O O . GLY A 1 211 ? -16.582 8.257 20.144 1.00 69.06 211 GLY A O 1
ATOM 1730 N N . PHE A 1 212 ? -16.932 7.294 18.147 1.00 65.56 212 PHE A N 1
ATOM 1731 C CA . PHE A 1 212 ? -18.272 7.858 17.940 1.00 65.56 212 PHE A CA 1
ATOM 1732 C C . PHE A 1 212 ? -19.250 7.461 19.060 1.00 65.56 212 PHE A C 1
ATOM 1734 O O . PHE A 1 212 ? -20.060 8.273 19.511 1.00 65.56 212 PHE A O 1
ATOM 1741 N N . ASP A 1 213 ? -19.106 6.243 19.589 1.00 59.84 213 ASP A N 1
ATOM 1742 C CA . ASP A 1 213 ? -19.935 5.735 20.689 1.00 59.84 213 ASP A CA 1
ATOM 1743 C C . ASP A 1 213 ? -19.754 6.538 21.989 1.00 59.84 213 ASP A C 1
ATOM 1745 O O . ASP A 1 213 ? -20.687 6.661 22.783 1.00 59.84 213 ASP A O 1
ATOM 1749 N N . GLN A 1 214 ? -18.574 7.127 22.215 1.00 59.09 214 GLN A N 1
ATOM 1750 C CA . GLN A 1 214 ? -18.319 7.946 23.405 1.00 59.09 214 GLN A CA 1
ATOM 1751 C C . GLN A 1 214 ? -18.993 9.320 23.306 1.00 59.09 214 GLN A C 1
ATOM 1753 O O . GLN A 1 214 ? -19.456 9.857 24.313 1.00 59.09 214 GLN A O 1
ATOM 1758 N N . VAL A 1 215 ? -19.096 9.870 22.092 1.00 59.47 215 VAL A N 1
ATOM 1759 C CA . VAL A 1 215 ? -19.781 11.145 21.832 1.00 59.47 215 VAL A CA 1
ATOM 1760 C C . VAL A 1 215 ? -21.292 10.989 22.019 1.00 59.47 215 VAL A C 1
ATOM 1762 O O . VAL A 1 215 ? -21.916 11.820 22.679 1.00 59.47 215 VAL A O 1
ATOM 1765 N N . LEU A 1 216 ? -21.875 9.893 21.518 1.00 57.06 216 LEU A N 1
ATOM 1766 C CA . LEU A 1 216 ? -23.305 9.603 21.683 1.00 57.06 216 LEU A CA 1
ATOM 1767 C C . LEU A 1 216 ? -23.694 9.399 23.155 1.00 57.06 216 LEU A C 1
ATOM 1769 O O . LEU A 1 216 ? -24.726 9.907 23.590 1.00 57.06 216 LEU A O 1
ATOM 1773 N N . LYS A 1 217 ? -22.850 8.718 23.941 1.00 57.72 217 LYS A N 1
ATOM 1774 C CA . LYS A 1 217 ? -23.077 8.532 25.385 1.00 57.72 217 LYS A CA 1
ATOM 1775 C C . LYS A 1 217 ? -23.023 9.845 26.168 1.00 57.72 217 LYS A C 1
ATOM 1777 O O . LYS A 1 217 ? -23.852 10.046 27.046 1.00 57.72 217 LYS A O 1
ATOM 1782 N N . LYS A 1 218 ? -22.095 10.752 25.838 1.00 58.72 218 LYS A N 1
ATOM 1783 C CA . LYS A 1 218 ? -22.039 12.080 26.475 1.00 58.72 218 LYS A CA 1
ATOM 1784 C C . LYS A 1 218 ? -23.271 12.925 26.169 1.00 58.72 218 LYS A C 1
ATOM 1786 O O . LYS A 1 218 ? -23.749 13.616 27.055 1.00 58.72 218 LYS A O 1
ATOM 1791 N N . LYS A 1 219 ? -23.795 12.849 24.943 1.00 54.84 219 LYS A N 1
ATOM 1792 C CA . LYS A 1 219 ? -24.994 13.603 24.564 1.00 54.84 219 LYS A CA 1
ATOM 1793 C C . LYS A 1 219 ? -26.234 13.119 25.321 1.00 54.84 219 LYS A C 1
ATOM 1795 O O . LYS A 1 219 ? -26.959 13.935 25.856 1.00 54.84 219 LYS A O 1
ATOM 1800 N N . LYS A 1 220 ? -26.400 11.799 25.463 1.00 62.59 220 LYS A N 1
ATOM 1801 C CA . LYS A 1 220 ? -27.533 11.195 26.184 1.00 62.59 220 LYS A CA 1
ATOM 1802 C C . LYS A 1 220 ? -27.526 11.436 27.703 1.00 62.59 220 LYS A C 1
ATOM 1804 O O . LYS A 1 220 ? -28.552 11.251 28.331 1.00 62.59 220 LYS A O 1
ATOM 1809 N N . ASN A 1 221 ? -26.384 11.796 28.290 1.00 58.09 221 ASN A N 1
ATOM 1810 C CA . ASN A 1 221 ? -26.287 12.134 29.716 1.00 58.09 221 ASN A CA 1
ATOM 1811 C C . ASN A 1 221 ? -26.488 13.633 29.996 1.00 58.09 221 ASN A C 1
ATOM 1813 O O . ASN A 1 221 ? -26.543 14.018 31.159 1.00 58.09 221 ASN A O 1
ATOM 1817 N N . ASN A 1 222 ? -26.536 14.463 28.951 1.00 53.41 222 ASN A N 1
ATOM 1818 C CA . ASN A 1 222 ? -26.762 15.904 29.053 1.00 53.41 222 ASN A CA 1
ATOM 1819 C C . ASN A 1 222 ? -28.190 16.310 28.641 1.00 53.41 222 ASN A C 1
ATOM 1821 O O . ASN A 1 222 ? -28.508 17.494 28.734 1.00 53.41 222 ASN A O 1
ATOM 1825 N N . ASP A 1 223 ? -28.999 15.348 28.189 1.00 49.12 223 ASP A N 1
ATOM 1826 C CA . ASP A 1 223 ? -30.441 15.463 27.938 1.00 49.12 223 ASP A CA 1
ATOM 1827 C C . ASP A 1 223 ? -31.190 14.725 29.061 1.00 49.12 223 ASP A C 1
ATOM 1829 O O . ASP A 1 223 ? -32.241 15.232 29.511 1.00 49.12 223 ASP A O 1
#

pLDDT: mean 74.84, std 20.92, range [33.41, 95.69]

Organism: Lymnaea stagnalis (NCBI:txid6523)

Radius of gyration: 28.6 Å; Cα contacts (8 Å, |Δi|>4): 217; chains: 1; bounding box: 107×51×64 Å

Secondary structure (DSSP, 8-state):
--------S-----SSSSTTSSS------------------TT-S---------HHHHT--TTPEEEEE-TTHHHHHHHHHHHHHHHHHHHHHHHHHHHHSTTT--HHHHHHHHHHHHHHHHHHHHHHHHHHTBEEEEEE-TTSS-EEEEEE-TTS-EEEEEE-GGGEEE---S-TTS-TTT-EEEEETTEEEEE-GGGBSSHHHHHHHHTHHHHHHHHHT--

Nearest PDB structures (foldseek):
  8gym-assembly1_a  TM=5.263E-01  e=1.935E-06  Tetrahymena thermophila SB210
  8b6f-assembly1_A6  TM=5.531E-01  e=1.369E-04  Tetrahymena thermophila SB210
  8b6h-assembly1_DR  TM=4.570E-01  e=6.730E-05  Tetrahymena thermophila SB210
  7w5z-assembly1_b  TM=4.823E-01  e=4.211E-04  Tetrahymena thermophila

Solvent-accessible surface area (backbone atoms only — not comparable to full-atom values): 13740 Å² total; per-residue (Å²): 135,84,89,82,78,94,84,87,90,82,78,76,92,83,82,86,77,75,84,77,70,83,70,88,76,90,68,80,76,78,84,74,82,79,74,88,77,80,88,83,74,98,79,60,90,76,66,78,76,79,85,71,76,56,35,77,87,70,71,43,66,84,74,44,45,69,42,31,48,43,70,62,52,75,52,50,53,55,52,48,51,53,33,52,51,49,36,54,50,47,46,50,53,49,50,52,50,48,70,74,39,63,92,76,65,53,76,67,56,56,53,51,51,51,51,60,49,48,52,38,50,53,51,43,50,50,53,30,56,58,48,45,37,33,51,50,35,31,29,28,37,88,83,64,60,45,34,42,35,32,33,37,38,81,87,60,45,84,45,77,46,78,45,39,56,86,49,56,43,79,52,78,66,88,59,87,81,59,69,74,72,61,64,40,45,34,29,50,84,88,39,72,31,53,45,48,47,85,31,29,78,42,68,67,51,44,38,61,55,71,45,50,62,60,56,54,54,55,53,65,74,75,109

Foldseek 3Di:
DDDDDDDDDDDDDDPPPPVPPPPDDPDPDPPDPPDDDDDDDPDDPPPPPPPDDPCVVLVHDPQWDWFFADPCCVVLVVQLVVLVVLLVVLVVVLVVVCVVCVPPDDPVVVVVSVVSNVVSVVSNQVSLVVQQQEFRTKIAGPVRQKIWTWGADSVRDIDIDIAGLVQKDWPDDPPPPPDCQAWTQIQGNNHTHIDGCVRTNDNVNVCSSNVVVVVVVVVVVVD

Mean predicted aligned error: 14.29 Å